Protein AF-A0A1V6DAG6-F1 (afdb_monomer_lite)

Structure (mmCIF, N/CA/C/O backbone):
data_AF-A0A1V6DAG6-F1
#
_entry.id   AF-A0A1V6DAG6-F1
#
loop_
_atom_site.group_PDB
_atom_site.id
_atom_site.type_symbol
_atom_site.label_atom_id
_atom_site.label_alt_id
_atom_site.label_comp_id
_atom_site.label_asym_id
_atom_site.label_entity_id
_atom_site.label_seq_id
_atom_site.pdbx_PDB_ins_code
_atom_site.Cartn_x
_atom_site.Cartn_y
_atom_site.Cartn_z
_atom_site.occupancy
_atom_site.B_iso_or_equiv
_atom_site.auth_seq_id
_atom_site.auth_comp_id
_atom_site.auth_asym_id
_atom_site.auth_atom_id
_atom_site.pdbx_PDB_model_num
ATOM 1 N N . MET A 1 1 ? 35.097 -12.705 -83.012 1.00 41.28 1 MET A N 1
ATOM 2 C CA . MET A 1 1 ? 34.288 -11.520 -82.651 1.00 41.28 1 MET A CA 1
ATOM 3 C C . MET A 1 1 ? 34.200 -11.484 -81.136 1.00 41.28 1 MET A C 1
ATOM 5 O O . MET A 1 1 ? 33.465 -12.274 -80.567 1.00 41.28 1 MET A O 1
ATOM 9 N N . ASN A 1 2 ? 35.031 -10.657 -80.498 1.00 47.50 2 ASN A N 1
ATOM 10 C CA . ASN A 1 2 ? 35.055 -10.498 -79.043 1.00 47.50 2 ASN A CA 1
ATOM 11 C C . ASN A 1 2 ? 34.083 -9.378 -78.669 1.00 47.50 2 ASN A C 1
ATOM 13 O O . ASN A 1 2 ? 34.344 -8.210 -78.948 1.00 47.50 2 ASN A O 1
ATOM 17 N N . SER A 1 3 ? 32.949 -9.743 -78.081 1.00 57.12 3 SER A N 1
ATOM 18 C CA . SER A 1 3 ? 32.002 -8.805 -77.486 1.00 57.12 3 SER A CA 1
ATOM 19 C C . SER A 1 3 ? 32.585 -8.276 -76.177 1.00 57.12 3 SER A C 1
ATOM 21 O O . SER A 1 3 ? 32.606 -8.977 -75.167 1.00 57.12 3 SER A O 1
ATOM 23 N N . HIS A 1 4 ? 33.086 -7.042 -76.213 1.00 52.41 4 HIS A N 1
ATOM 24 C CA . HIS A 1 4 ? 33.461 -6.292 -75.021 1.00 52.41 4 HIS A CA 1
ATOM 25 C C . HIS A 1 4 ? 32.201 -5.981 -74.204 1.00 52.41 4 HIS A C 1
ATOM 27 O O . HIS A 1 4 ? 31.384 -5.149 -74.594 1.00 52.41 4 HIS A O 1
ATOM 33 N N . GLU A 1 5 ? 32.045 -6.664 -73.075 1.00 57.97 5 GLU A N 1
ATOM 34 C CA . GLU A 1 5 ? 31.022 -6.361 -72.078 1.00 57.97 5 GLU A CA 1
ATOM 35 C C . GLU A 1 5 ? 31.423 -5.076 -71.324 1.00 57.97 5 GLU A C 1
ATOM 37 O O . GLU A 1 5 ? 32.533 -5.003 -70.784 1.00 57.97 5 GLU A O 1
ATOM 42 N N . PRO A 1 6 ? 30.578 -4.030 -71.295 1.00 57.69 6 PRO A N 1
ATOM 43 C CA . PRO A 1 6 ? 30.901 -2.795 -70.597 1.00 57.69 6 PRO A CA 1
ATOM 44 C C . PRO A 1 6 ? 30.841 -3.015 -69.081 1.00 57.69 6 PRO A C 1
ATOM 46 O O . PRO A 1 6 ? 29.775 -3.176 -68.487 1.00 57.69 6 PRO A O 1
ATOM 49 N N . THR A 1 7 ? 32.004 -2.981 -68.433 1.00 62.06 7 THR A N 1
ATOM 50 C CA . THR A 1 7 ? 32.127 -2.964 -66.972 1.00 62.06 7 THR A CA 1
ATOM 51 C C . THR A 1 7 ? 31.539 -1.664 -66.419 1.00 62.06 7 THR A C 1
ATOM 53 O O . THR A 1 7 ? 32.143 -0.596 -66.543 1.00 62.06 7 THR A O 1
ATOM 56 N N . ALA A 1 8 ? 30.351 -1.741 -65.815 1.00 56.34 8 ALA A N 1
ATOM 57 C CA . ALA A 1 8 ? 29.723 -0.604 -65.150 1.00 56.34 8 ALA A CA 1
ATOM 58 C C . ALA A 1 8 ? 30.610 -0.104 -63.988 1.00 56.34 8 ALA A C 1
ATOM 60 O O . ALA A 1 8 ? 31.125 -0.918 -63.214 1.00 56.34 8 ALA A O 1
ATOM 61 N N . PRO A 1 9 ? 30.798 1.220 -63.829 1.00 62.06 9 PRO A N 1
ATOM 62 C CA . PRO A 1 9 ? 31.635 1.760 -62.767 1.00 62.06 9 PRO A CA 1
ATOM 63 C C . PRO A 1 9 ? 31.065 1.374 -61.394 1.00 62.06 9 PRO A C 1
ATOM 65 O O . PRO A 1 9 ? 29.840 1.361 -61.233 1.00 62.06 9 PRO A O 1
ATOM 68 N N . PRO A 1 10 ? 31.916 1.089 -60.386 1.00 58.38 10 PRO A N 1
ATOM 69 C CA . PRO A 1 10 ? 31.471 0.717 -59.047 1.00 58.38 10 PRO A CA 1
ATOM 70 C C . PRO A 1 10 ? 30.542 1.804 -58.494 1.00 58.38 10 PRO A C 1
ATOM 72 O O . PRO A 1 10 ? 30.960 2.913 -58.149 1.00 58.38 10 PRO A O 1
ATOM 75 N N . GLY A 1 11 ? 29.248 1.476 -58.493 1.00 66.56 11 GLY A N 1
ATOM 76 C CA . GLY A 1 11 ? 28.159 2.411 -58.265 1.00 66.56 11 GLY A CA 1
ATOM 77 C C . GLY A 1 11 ? 28.223 3.031 -56.876 1.00 66.56 11 GLY A C 1
ATOM 78 O O . GLY A 1 11 ? 28.690 2.416 -55.918 1.00 66.56 11 GLY A O 1
ATOM 79 N N . ARG A 1 12 ? 27.708 4.257 -56.759 1.00 73.31 12 ARG A N 1
ATOM 80 C CA . ARG A 1 12 ? 27.615 5.066 -55.525 1.00 73.31 12 ARG A CA 1
ATOM 81 C C . ARG A 1 12 ? 27.164 4.276 -54.278 1.00 73.31 12 ARG A C 1
ATOM 83 O O . ARG A 1 12 ? 27.572 4.611 -53.170 1.00 73.31 12 ARG A O 1
ATOM 90 N N . LEU A 1 13 ? 26.410 3.192 -54.464 1.00 65.25 13 LEU A N 1
ATOM 91 C CA . LEU A 1 13 ? 25.996 2.239 -53.430 1.00 65.25 13 LEU A CA 1
ATOM 92 C C . LEU A 1 13 ? 27.165 1.561 -52.695 1.00 65.25 13 LEU A C 1
ATOM 94 O O . LEU A 1 13 ? 27.128 1.449 -51.474 1.00 65.25 13 LEU A O 1
ATOM 98 N N . ALA A 1 14 ? 28.236 1.173 -53.393 1.00 69.62 14 ALA A N 1
ATOM 99 C CA . ALA A 1 14 ? 29.398 0.545 -52.759 1.00 69.62 14 ALA A CA 1
ATOM 100 C C . ALA A 1 14 ? 30.152 1.525 -51.841 1.00 69.62 14 ALA A C 1
ATOM 102 O O . ALA A 1 14 ? 30.689 1.132 -50.805 1.00 69.62 14 ALA A O 1
ATOM 103 N N . LYS A 1 15 ? 30.164 2.817 -52.198 1.00 75.69 15 LYS A N 1
ATOM 104 C CA . LYS A 1 15 ? 30.755 3.880 -51.371 1.00 75.69 15 LYS A CA 1
ATOM 105 C C . LYS A 1 15 ? 29.910 4.148 -50.122 1.00 75.69 15 LYS A C 1
ATOM 107 O O . LYS A 1 15 ? 30.471 4.251 -49.035 1.00 75.69 15 LYS A O 1
ATOM 112 N N . LEU A 1 16 ? 28.583 4.176 -50.263 1.00 73.62 16 LEU A N 1
ATOM 113 C CA . LEU A 1 16 ? 27.644 4.302 -49.140 1.00 73.62 16 LEU A CA 1
ATOM 114 C C . LEU A 1 16 ? 27.748 3.127 -48.160 1.00 73.62 16 LEU A C 1
ATOM 116 O O . LEU A 1 16 ? 27.841 3.353 -46.958 1.00 73.62 16 LEU A O 1
ATOM 120 N N . ALA A 1 17 ? 27.822 1.890 -48.658 1.00 68.44 17 ALA A N 1
ATOM 121 C CA . ALA A 1 17 ? 27.963 0.707 -47.808 1.00 68.44 17 ALA A CA 1
ATOM 122 C C . ALA A 1 17 ? 29.267 0.730 -46.988 1.00 68.44 17 ALA A C 1
ATOM 124 O O . ALA A 1 17 ? 29.264 0.431 -45.795 1.00 68.44 17 ALA A O 1
ATOM 125 N N . ARG A 1 18 ? 30.384 1.151 -47.599 1.00 74.56 18 ARG A N 1
ATOM 126 C CA . ARG A 1 18 ? 31.664 1.315 -46.889 1.00 74.56 18 ARG A CA 1
ATOM 127 C C . ARG A 1 18 ? 31.607 2.415 -45.829 1.00 74.56 18 ARG A C 1
ATOM 129 O O . ARG A 1 18 ? 32.130 2.213 -44.738 1.00 74.56 18 ARG A O 1
ATOM 136 N N . ALA A 1 19 ? 30.960 3.541 -46.129 1.00 74.38 19 ALA A N 1
ATOM 137 C CA . ALA A 1 19 ? 30.788 4.630 -45.169 1.00 74.38 19 ALA A CA 1
ATOM 138 C C . ALA A 1 19 ? 29.948 4.195 -43.957 1.00 74.38 19 ALA A C 1
ATOM 140 O O . ALA A 1 19 ? 30.309 4.500 -42.823 1.00 74.38 19 ALA A O 1
ATOM 141 N N . LEU A 1 20 ? 28.881 3.422 -44.186 1.00 71.81 20 LEU A N 1
ATOM 142 C CA . LEU A 1 20 ? 28.037 2.896 -43.112 1.00 71.81 20 LEU A CA 1
ATOM 143 C C . LEU A 1 20 ? 28.794 1.901 -42.220 1.00 71.81 20 LEU A C 1
ATOM 145 O O . LEU A 1 20 ? 28.710 1.988 -40.998 1.00 71.81 20 LEU A O 1
ATOM 149 N N . ASN A 1 21 ? 29.582 1.002 -42.820 1.00 70.94 21 ASN A N 1
ATOM 150 C CA . ASN A 1 21 ? 30.414 0.058 -42.069 1.00 70.94 21 ASN A CA 1
ATOM 151 C C . ASN A 1 21 ? 31.457 0.775 -41.200 1.00 70.94 21 ASN A C 1
ATOM 153 O O . ASN A 1 21 ? 31.640 0.411 -40.042 1.00 70.94 21 ASN A O 1
ATOM 157 N N . LEU A 1 22 ? 32.106 1.820 -41.724 1.00 73.94 22 LEU A N 1
ATOM 158 C CA . LEU A 1 22 ? 33.056 2.629 -40.955 1.00 73.94 22 LEU A CA 1
ATOM 159 C C . LEU A 1 22 ? 32.379 3.362 -39.794 1.00 73.94 22 LEU A C 1
ATOM 161 O O . LEU A 1 22 ? 32.891 3.326 -38.680 1.00 73.94 22 LEU A O 1
ATOM 165 N N . ALA A 1 23 ? 31.211 3.967 -40.024 1.00 72.56 23 ALA A N 1
ATOM 166 C CA . ALA A 1 23 ? 30.447 4.619 -38.963 1.00 72.56 23 ALA A CA 1
ATOM 167 C C . ALA A 1 23 ? 30.054 3.627 -37.854 1.00 72.56 23 ALA A C 1
ATOM 169 O O . ALA A 1 23 ? 30.174 3.942 -36.671 1.00 72.56 23 ALA A O 1
ATOM 170 N N . CYS A 1 24 ? 29.661 2.405 -38.229 1.00 71.31 24 CYS A N 1
ATOM 171 C CA . CYS A 1 24 ? 29.324 1.348 -37.280 1.00 71.31 24 CYS A CA 1
ATOM 172 C C . CYS A 1 24 ? 30.544 0.909 -36.451 1.00 71.31 24 CYS A C 1
ATOM 174 O O . CYS A 1 24 ? 30.439 0.771 -35.235 1.00 71.31 24 CYS A O 1
ATOM 176 N N . LEU A 1 25 ? 31.714 0.741 -37.079 1.00 73.12 25 LEU A N 1
ATOM 177 C CA . LEU A 1 25 ? 32.955 0.377 -36.384 1.00 73.12 25 LEU A CA 1
ATOM 178 C C . LEU A 1 25 ? 33.433 1.472 -35.422 1.00 73.12 25 LEU A C 1
ATOM 180 O O . LEU A 1 25 ? 33.844 1.160 -34.307 1.00 73.12 25 LEU A O 1
ATOM 184 N N . VAL A 1 26 ? 33.341 2.745 -35.819 1.00 75.81 26 VAL A N 1
ATOM 185 C CA . VAL A 1 26 ? 33.675 3.886 -34.947 1.00 75.81 26 VAL A CA 1
ATOM 186 C C . VAL A 1 26 ? 32.754 3.919 -33.729 1.00 75.81 26 VAL A C 1
ATOM 188 O O . VAL A 1 26 ? 33.220 4.110 -32.608 1.00 75.81 26 VAL A O 1
ATOM 191 N N . TRP A 1 27 ? 31.459 3.672 -33.931 1.00 73.69 27 TRP A N 1
ATOM 192 C CA . TRP A 1 27 ? 30.483 3.636 -32.846 1.00 73.69 27 TRP A CA 1
ATOM 193 C C . TRP A 1 27 ? 30.741 2.478 -31.868 1.00 73.69 27 TRP A C 1
ATOM 195 O O . TRP A 1 27 ? 30.713 2.679 -30.655 1.00 73.69 27 TRP A O 1
ATOM 205 N N . VAL A 1 28 ? 31.084 1.286 -32.374 1.00 72.12 28 VAL A N 1
ATOM 206 C CA . VAL A 1 28 ? 31.491 0.134 -31.543 1.00 72.12 28 VAL A CA 1
ATOM 207 C C . VAL A 1 28 ? 32.797 0.413 -30.788 1.00 72.12 28 VAL A C 1
ATOM 209 O O . VAL A 1 28 ? 32.903 0.081 -29.610 1.00 72.12 28 VAL A O 1
ATOM 212 N N . GLY A 1 29 ? 33.782 1.059 -31.418 1.00 74.88 29 GLY A N 1
ATOM 213 C CA . GLY A 1 29 ? 35.034 1.448 -30.759 1.00 74.88 29 GLY A CA 1
ATOM 214 C C . GLY A 1 29 ? 34.815 2.445 -29.617 1.00 74.88 29 GLY A C 1
ATOM 215 O O . GLY A 1 29 ? 35.346 2.259 -28.524 1.00 74.88 29 GLY A O 1
ATOM 216 N N . LEU A 1 30 ? 33.964 3.453 -29.835 1.00 72.62 30 LEU A N 1
ATOM 217 C CA . LEU A 1 30 ? 33.569 4.412 -28.799 1.00 72.62 30 LEU A CA 1
ATOM 218 C C . LEU A 1 30 ? 32.859 3.714 -27.623 1.00 72.62 30 LEU A C 1
ATOM 220 O O . LEU A 1 30 ? 33.060 4.081 -26.469 1.00 72.62 30 LEU A O 1
ATOM 224 N N . TRP A 1 31 ? 32.074 2.669 -27.904 1.00 68.25 31 TRP A N 1
ATOM 225 C CA . TRP A 1 31 ? 31.411 1.853 -26.884 1.00 68.25 31 TRP A CA 1
ATOM 226 C C . TRP A 1 31 ? 32.393 1.038 -26.034 1.00 68.25 31 TRP A C 1
ATOM 228 O O . TRP A 1 31 ? 32.271 1.021 -24.810 1.00 68.25 31 TRP A O 1
ATOM 238 N N . LEU A 1 32 ? 33.397 0.408 -26.654 1.00 68.62 32 LEU A N 1
ATOM 239 C CA . LEU A 1 32 ? 34.433 -0.332 -25.923 1.00 68.62 32 LEU A CA 1
ATOM 240 C C . LEU A 1 32 ? 35.243 0.584 -24.993 1.00 68.62 32 LEU A C 1
ATOM 242 O O . LEU A 1 32 ? 35.584 0.173 -23.885 1.00 68.62 32 LEU A O 1
ATOM 246 N N . LEU A 1 33 ? 35.473 1.837 -25.400 1.00 71.81 33 LEU A N 1
ATOM 247 C CA . LEU A 1 33 ? 36.115 2.854 -24.560 1.00 71.81 33 LEU A CA 1
ATOM 248 C C . LEU A 1 33 ? 35.231 3.281 -23.375 1.00 71.81 33 LEU A C 1
ATOM 250 O O . LEU A 1 33 ? 35.715 3.428 -22.256 1.00 71.81 33 LEU A O 1
ATOM 254 N N . LEU A 1 34 ? 33.918 3.421 -23.581 1.00 65.06 34 LEU A N 1
ATOM 255 C CA . LEU A 1 34 ? 32.983 3.729 -22.491 1.00 65.06 34 LEU A CA 1
ATOM 256 C C . LEU A 1 34 ? 32.844 2.570 -21.490 1.00 65.06 34 LEU A C 1
ATOM 258 O O . LEU A 1 34 ? 32.643 2.805 -20.296 1.00 65.06 34 LEU A O 1
ATOM 262 N N . LEU A 1 35 ? 32.977 1.323 -21.955 1.00 62.44 35 LEU A N 1
ATOM 263 C CA . LEU A 1 35 ? 32.997 0.144 -21.090 1.00 62.44 35 LEU A CA 1
ATOM 264 C C . LEU A 1 35 ? 34.275 0.034 -20.254 1.00 62.44 35 LEU A C 1
ATOM 266 O O . LEU A 1 35 ? 34.193 -0.399 -19.102 1.00 62.44 35 LEU A O 1
ATOM 270 N N . SER A 1 36 ? 35.433 0.428 -20.798 1.00 69.69 36 SER A N 1
ATOM 271 C CA . SER A 1 36 ? 36.704 0.339 -20.068 1.00 69.69 36 SER A CA 1
ATOM 272 C C . SER A 1 36 ? 36.776 1.280 -18.864 1.00 69.69 36 SER A C 1
ATOM 274 O O . SER A 1 36 ? 37.446 0.959 -17.889 1.00 69.69 36 SER A O 1
ATOM 276 N N . ASP A 1 37 ? 36.034 2.389 -18.884 1.00 69.50 37 ASP A N 1
ATOM 277 C CA . ASP A 1 37 ? 36.097 3.433 -17.850 1.00 69.50 37 ASP A CA 1
ATOM 278 C C . ASP A 1 37 ? 35.265 3.142 -16.583 1.00 69.50 37 ASP A C 1
ATOM 280 O O . ASP A 1 37 ? 35.143 3.985 -15.695 1.00 69.50 37 ASP A O 1
ATOM 284 N N . GLY A 1 38 ? 34.627 1.969 -16.464 1.00 58.66 38 GLY A N 1
ATOM 285 C CA . GLY A 1 38 ? 33.888 1.589 -15.245 1.00 58.66 38 GLY A CA 1
ATOM 286 C C . GLY A 1 38 ? 32.602 2.396 -14.977 1.00 58.66 38 GLY A C 1
ATOM 287 O O . GLY A 1 38 ? 31.867 2.114 -14.026 1.00 58.66 38 GLY A O 1
ATOM 288 N N . SER A 1 39 ? 32.281 3.364 -15.841 1.00 62.03 39 SER A N 1
ATOM 289 C CA . SER A 1 39 ? 31.099 4.233 -15.762 1.00 62.03 39 SER A CA 1
ATOM 290 C C . SER A 1 39 ? 29.770 3.496 -16.004 1.00 62.03 39 SER A C 1
ATOM 292 O O . SER A 1 39 ? 28.697 4.029 -15.710 1.00 62.03 39 SER A O 1
ATOM 294 N N . TRP A 1 40 ? 29.824 2.231 -16.439 1.00 59.09 40 TRP A N 1
ATOM 295 C CA . TRP A 1 40 ? 28.671 1.353 -16.666 1.00 59.09 40 TRP A CA 1
ATOM 296 C C . TRP A 1 40 ? 27.799 1.132 -15.424 1.00 59.09 40 TRP A C 1
ATOM 298 O O . TRP A 1 40 ? 26.606 0.884 -15.565 1.00 59.09 40 TRP A O 1
ATOM 308 N N . ARG A 1 41 ? 28.342 1.304 -14.208 1.00 59.25 41 ARG A N 1
ATOM 309 C CA . ARG A 1 41 ? 27.546 1.273 -12.964 1.00 59.25 41 ARG A CA 1
ATOM 310 C C . ARG A 1 41 ? 26.549 2.433 -12.852 1.00 59.25 41 ARG A C 1
ATOM 312 O O . ARG A 1 41 ? 25.609 2.345 -12.070 1.00 59.25 41 ARG A O 1
ATOM 319 N N . ARG A 1 42 ? 26.763 3.522 -13.600 1.00 58.44 42 ARG A N 1
ATOM 320 C CA . ARG A 1 42 ? 25.890 4.710 -13.632 1.00 58.44 42 ARG A CA 1
ATOM 321 C C . ARG A 1 42 ? 25.029 4.784 -14.891 1.00 58.44 42 ARG A C 1
ATOM 323 O O . ARG A 1 42 ? 24.062 5.542 -14.914 1.00 58.44 42 ARG A O 1
ATOM 330 N N . ALA A 1 43 ? 25.362 4.021 -15.929 1.00 58.38 43 ALA A N 1
ATOM 331 C CA . ALA A 1 43 ? 24.531 3.932 -17.117 1.00 58.38 43 ALA A CA 1
ATOM 332 C C . ALA A 1 43 ? 23.240 3.186 -16.761 1.00 58.38 43 ALA A C 1
ATOM 334 O O . ALA A 1 43 ? 23.258 2.031 -16.339 1.00 58.38 43 ALA A O 1
ATOM 335 N N . SER A 1 44 ? 22.105 3.870 -16.898 1.00 63.94 44 SER A N 1
ATOM 336 C CA . SER A 1 44 ? 20.800 3.267 -16.646 1.00 63.94 44 SER A CA 1
ATOM 337 C C . SER A 1 44 ? 20.576 2.064 -17.570 1.00 63.94 44 SER A C 1
ATOM 339 O O . SER A 1 44 ? 21.048 2.046 -18.707 1.00 63.94 44 SER A O 1
ATOM 341 N N . VAL A 1 45 ? 19.803 1.076 -17.112 1.00 61.84 45 VAL A N 1
ATOM 342 C CA . VAL A 1 45 ? 19.353 -0.069 -17.933 1.00 61.84 45 VAL A CA 1
ATOM 343 C C . VAL A 1 45 ? 18.738 0.405 -19.263 1.00 61.84 45 VAL A C 1
ATOM 345 O O . VAL A 1 45 ? 18.916 -0.230 -20.297 1.00 61.84 45 VAL A O 1
ATOM 348 N N . LEU A 1 46 ? 18.109 1.584 -19.246 1.00 57.53 46 LEU A N 1
ATOM 349 C CA . LEU A 1 46 ? 17.602 2.338 -20.397 1.00 57.53 46 LEU A CA 1
ATOM 350 C C . LEU A 1 46 ? 18.665 2.610 -21.463 1.00 57.53 46 LEU A C 1
ATOM 352 O O . LEU A 1 46 ? 18.452 2.340 -22.643 1.00 57.53 46 LEU A O 1
ATOM 356 N N . THR A 1 47 ? 19.823 3.110 -21.040 1.00 67.50 47 THR A N 1
ATOM 357 C CA . THR A 1 47 ? 20.951 3.409 -21.920 1.00 67.50 47 THR A CA 1
ATOM 358 C C . THR A 1 47 ? 21.467 2.129 -22.575 1.00 67.50 47 THR A C 1
ATOM 360 O O . THR A 1 47 ? 21.649 2.095 -23.787 1.00 67.50 47 THR A O 1
ATOM 363 N N . PHE A 1 48 ? 21.623 1.048 -21.805 1.00 65.75 48 PHE A N 1
ATOM 364 C CA . PHE A 1 48 ? 22.053 -0.250 -22.336 1.00 65.75 48 PHE A CA 1
ATOM 365 C C . PHE A 1 48 ? 21.065 -0.832 -23.344 1.00 65.75 48 PHE A C 1
ATOM 367 O O . PHE A 1 48 ? 21.465 -1.300 -24.409 1.00 65.75 48 PHE A O 1
ATOM 374 N N . ALA A 1 49 ? 19.776 -0.775 -23.026 1.00 64.31 49 ALA A N 1
ATOM 375 C CA . ALA A 1 49 ? 18.734 -1.328 -23.867 1.00 64.31 49 ALA A CA 1
ATOM 376 C C . ALA A 1 49 ? 18.638 -0.569 -25.207 1.00 64.31 49 ALA A C 1
ATOM 378 O O . ALA A 1 49 ? 18.665 -1.188 -26.268 1.00 64.31 49 ALA A O 1
ATOM 379 N N . LEU A 1 50 ? 18.648 0.769 -25.190 1.00 67.44 50 LEU A N 1
ATOM 380 C CA . LEU A 1 50 ? 18.657 1.579 -26.416 1.00 67.44 50 LEU A CA 1
ATOM 381 C C . LEU A 1 50 ? 19.899 1.324 -27.282 1.00 67.44 50 LEU A C 1
ATOM 383 O O . LEU A 1 50 ? 19.798 1.269 -28.506 1.00 67.44 50 LEU A O 1
ATOM 387 N N . ILE A 1 51 ? 21.056 1.123 -26.650 1.00 66.69 51 ILE A N 1
ATOM 388 C CA . ILE A 1 51 ? 22.321 0.838 -27.334 1.00 66.69 51 ILE A CA 1
ATOM 389 C C . ILE A 1 51 ? 22.281 -0.537 -28.013 1.00 66.69 51 ILE A C 1
ATOM 391 O O . ILE A 1 51 ? 22.575 -0.629 -29.202 1.00 66.69 51 ILE A O 1
ATOM 395 N N . VAL A 1 52 ? 21.882 -1.597 -27.302 1.00 70.06 52 VAL A N 1
ATOM 396 C CA . VAL A 1 52 ? 21.820 -2.962 -27.860 1.00 70.06 52 VAL A CA 1
ATOM 397 C C . VAL A 1 52 ? 20.712 -3.091 -28.910 1.00 70.06 52 VAL A C 1
ATOM 399 O O . VAL A 1 52 ? 20.913 -3.698 -29.960 1.00 70.06 52 VAL A O 1
ATOM 402 N N . GLY A 1 53 ? 19.547 -2.482 -28.674 1.00 69.62 53 GLY A N 1
ATOM 403 C CA . GLY A 1 53 ? 18.469 -2.446 -29.663 1.00 69.62 53 GLY A CA 1
ATOM 404 C C . GLY A 1 53 ? 18.877 -1.694 -30.932 1.00 69.62 53 GLY A C 1
ATOM 405 O O . GLY A 1 53 ? 18.631 -2.170 -32.041 1.00 69.62 53 GLY A O 1
ATOM 406 N N . GLY A 1 54 ? 19.560 -0.555 -30.776 1.00 70.94 54 GLY A N 1
ATOM 407 C CA . GLY A 1 54 ? 20.070 0.246 -31.887 1.00 70.94 54 GLY A CA 1
ATOM 408 C C . GLY A 1 54 ? 21.104 -0.495 -32.737 1.00 70.94 54 GLY A C 1
ATOM 409 O O . GLY A 1 54 ? 21.017 -0.458 -33.966 1.00 70.94 54 GLY A O 1
ATOM 410 N N . THR A 1 55 ? 22.045 -1.218 -32.117 1.00 68.25 55 THR A N 1
ATOM 411 C CA . THR A 1 55 ? 23.067 -1.979 -32.858 1.00 68.25 55 THR A CA 1
ATOM 412 C C . THR A 1 55 ? 22.488 -3.158 -33.619 1.00 68.25 55 THR A C 1
ATOM 414 O O . THR A 1 55 ? 22.847 -3.360 -34.778 1.00 68.25 55 THR A O 1
ATOM 417 N N . LEU A 1 56 ? 21.569 -3.915 -33.015 1.00 68.69 56 LEU A N 1
ATOM 418 C CA . LEU A 1 56 ? 20.921 -5.045 -33.681 1.00 68.69 56 LEU A CA 1
ATOM 419 C C . LEU A 1 56 ? 20.063 -4.585 -34.866 1.00 68.69 56 LEU A C 1
ATOM 421 O O . LEU A 1 56 ? 20.114 -5.196 -35.935 1.00 68.69 56 LEU A O 1
ATOM 425 N N . ALA A 1 57 ? 19.337 -3.473 -34.715 1.00 67.88 57 ALA A N 1
ATOM 426 C CA . ALA A 1 57 ? 18.573 -2.876 -35.807 1.00 67.88 57 ALA A CA 1
ATOM 427 C C . ALA A 1 57 ? 19.489 -2.403 -36.950 1.00 67.88 57 ALA A C 1
ATOM 429 O O . ALA A 1 57 ? 19.238 -2.717 -38.116 1.00 67.88 57 ALA A O 1
ATOM 430 N N . ALA A 1 58 ? 20.586 -1.707 -36.628 1.00 67.94 58 ALA A N 1
ATOM 431 C CA . ALA A 1 58 ? 21.556 -1.250 -37.620 1.00 67.94 58 ALA A CA 1
ATOM 432 C C . ALA A 1 58 ? 22.224 -2.423 -38.359 1.00 67.94 58 ALA A C 1
ATOM 434 O O . ALA A 1 58 ? 22.323 -2.397 -39.587 1.00 67.94 58 ALA A O 1
ATOM 435 N N . ALA A 1 59 ? 22.614 -3.482 -37.643 1.00 69.44 59 ALA A N 1
ATOM 436 C CA . ALA A 1 59 ? 23.179 -4.691 -38.237 1.00 69.44 59 ALA A CA 1
ATOM 437 C C . ALA A 1 59 ? 22.183 -5.385 -39.180 1.00 69.44 59 ALA A C 1
ATOM 439 O O . ALA A 1 59 ? 22.557 -5.763 -40.291 1.00 69.44 59 ALA A O 1
ATOM 440 N N . GLY A 1 60 ? 20.906 -5.487 -38.791 1.00 66.00 60 GLY A N 1
ATOM 441 C CA . GLY A 1 60 ? 19.846 -6.029 -39.646 1.00 66.00 60 GLY A CA 1
ATOM 442 C C . GLY A 1 60 ? 19.671 -5.245 -40.951 1.00 66.00 60 GLY A C 1
ATOM 443 O O . GLY A 1 60 ? 19.558 -5.844 -42.023 1.00 66.00 60 GLY A O 1
ATOM 444 N N . ILE A 1 61 ? 19.726 -3.909 -40.887 1.00 67.88 61 ILE A N 1
ATOM 445 C CA . ILE A 1 61 ? 19.664 -3.036 -42.070 1.00 67.88 61 ILE A CA 1
ATOM 446 C C . ILE A 1 61 ? 20.894 -3.247 -42.963 1.00 67.88 61 ILE A C 1
ATOM 448 O O . ILE A 1 61 ? 20.751 -3.433 -44.171 1.00 67.88 61 ILE A O 1
ATOM 452 N N . VAL A 1 62 ? 22.101 -3.273 -42.388 1.00 67.19 62 VAL A N 1
ATOM 453 C CA . VAL A 1 62 ? 23.350 -3.459 -43.145 1.00 67.19 62 VAL A CA 1
ATOM 454 C C . VAL A 1 62 ? 23.391 -4.824 -43.833 1.00 67.19 62 VAL A C 1
ATOM 456 O O . VAL A 1 62 ? 23.704 -4.884 -45.021 1.00 67.19 62 VAL A O 1
ATOM 459 N N . LEU A 1 63 ? 23.026 -5.910 -43.143 1.00 68.25 63 LEU A N 1
ATOM 460 C CA . LEU A 1 63 ? 22.953 -7.243 -43.752 1.00 68.25 63 LEU A CA 1
ATOM 461 C C . LEU A 1 63 ? 21.921 -7.304 -44.886 1.00 68.25 63 LEU A C 1
ATOM 463 O O . LEU A 1 63 ? 22.199 -7.900 -45.927 1.00 68.25 63 LEU A O 1
ATOM 467 N N . SER A 1 64 ? 20.769 -6.647 -44.718 1.00 63.69 64 SER A N 1
ATOM 468 C CA . SER A 1 64 ? 19.725 -6.583 -45.751 1.00 63.69 64 SER A CA 1
ATOM 469 C C . SER A 1 64 ? 20.198 -5.838 -47.003 1.00 63.69 64 SER A C 1
ATOM 471 O O . SER A 1 64 ? 19.860 -6.223 -48.120 1.00 63.69 64 SER A O 1
ATOM 473 N N . LEU A 1 65 ? 21.014 -4.793 -46.833 1.00 66.25 65 LEU A N 1
ATOM 474 C CA . LEU A 1 65 ? 21.586 -4.021 -47.940 1.00 66.25 65 LEU A CA 1
ATOM 475 C C . LEU A 1 65 ? 22.807 -4.701 -48.584 1.00 66.25 65 LEU A C 1
ATOM 477 O O . LEU A 1 65 ? 23.069 -4.487 -49.767 1.00 66.25 65 LEU A O 1
ATOM 481 N N . ALA A 1 66 ? 23.557 -5.506 -47.827 1.00 61.47 66 ALA A N 1
ATOM 482 C CA . ALA A 1 66 ? 24.742 -6.224 -48.303 1.00 61.47 66 ALA A CA 1
ATOM 483 C C . ALA A 1 66 ? 24.413 -7.534 -49.044 1.00 61.47 66 ALA A C 1
ATOM 485 O O . ALA A 1 66 ? 25.270 -8.068 -49.753 1.00 61.47 66 ALA A O 1
ATOM 486 N N . ALA A 1 67 ? 23.187 -8.053 -48.913 1.00 64.06 67 ALA A N 1
ATOM 487 C CA . ALA A 1 67 ? 22.719 -9.192 -49.693 1.00 64.06 67 ALA A CA 1
ATOM 488 C C . ALA A 1 67 ? 22.711 -8.830 -51.191 1.00 64.06 67 ALA A C 1
ATOM 490 O O . ALA A 1 67 ? 21.920 -8.013 -51.663 1.00 64.06 67 ALA A O 1
ATOM 491 N N . SER A 1 68 ? 23.640 -9.414 -51.951 1.00 54.84 68 SER A N 1
ATOM 492 C CA . SER A 1 68 ? 23.835 -9.094 -53.364 1.00 54.84 68 SER A CA 1
ATOM 493 C C . SER A 1 68 ? 22.578 -9.388 -54.206 1.00 54.84 68 SER A C 1
ATOM 495 O O . SER A 1 68 ? 21.842 -10.343 -53.932 1.00 54.84 68 SER A O 1
ATOM 497 N N . PRO A 1 69 ? 22.330 -8.620 -55.287 1.00 55.88 69 PRO A N 1
ATOM 498 C CA . PRO A 1 69 ? 21.135 -8.769 -56.126 1.00 55.88 69 PRO A CA 1
ATOM 499 C C . PRO A 1 69 ? 20.992 -10.149 -56.798 1.00 55.88 69 PRO A C 1
ATOM 501 O O . PRO A 1 69 ? 19.901 -10.481 -57.253 1.00 55.88 69 PRO A O 1
ATOM 504 N N . ALA A 1 70 ? 22.041 -10.981 -56.805 1.00 54.53 70 ALA A N 1
ATOM 505 C CA . ALA A 1 70 ? 22.016 -12.348 -57.329 1.00 54.53 70 ALA A CA 1
ATOM 506 C C . ALA A 1 70 ? 21.259 -13.359 -56.436 1.00 54.53 70 ALA A C 1
ATOM 508 O O . ALA A 1 70 ? 20.979 -14.468 -56.879 1.00 54.53 70 ALA A O 1
ATOM 509 N N . ARG A 1 71 ? 20.886 -13.003 -55.194 1.00 52.38 71 ARG A N 1
ATOM 510 C CA . ARG A 1 71 ? 20.116 -13.875 -54.276 1.00 52.38 71 ARG A CA 1
ATOM 511 C C . ARG A 1 71 ? 18.636 -13.487 -54.134 1.00 52.38 71 ARG A C 1
ATOM 513 O O . ARG A 1 71 ? 17.989 -13.866 -53.163 1.00 52.38 71 ARG A O 1
ATOM 520 N N . ARG A 1 72 ? 18.068 -12.770 -55.112 1.00 51.28 72 ARG A N 1
ATOM 521 C CA . ARG A 1 72 ? 16.651 -12.335 -55.113 1.00 51.28 72 ARG A CA 1
ATOM 522 C C . ARG A 1 72 ? 15.614 -13.469 -55.217 1.00 51.28 72 ARG A C 1
ATOM 524 O O . ARG A 1 72 ? 14.433 -13.201 -55.041 1.00 51.28 72 ARG A O 1
ATOM 531 N N . HIS A 1 73 ? 16.023 -14.724 -55.419 1.00 48.22 73 HIS A N 1
ATOM 532 C CA . HIS A 1 73 ? 15.111 -15.880 -55.423 1.00 48.22 73 HIS A CA 1
ATOM 533 C C . HIS A 1 73 ? 14.761 -16.439 -54.030 1.00 48.22 73 HIS A C 1
ATOM 535 O O . HIS A 1 73 ? 13.963 -17.364 -53.936 1.00 48.22 73 HIS A O 1
ATOM 541 N N . TYR A 1 74 ? 15.261 -15.842 -52.943 1.00 48.31 74 TYR A N 1
ATOM 542 C CA . TYR A 1 74 ? 14.832 -16.157 -51.574 1.00 48.31 74 TYR A CA 1
ATOM 543 C C . TYR A 1 74 ? 13.985 -15.017 -50.989 1.00 48.31 74 TYR A C 1
ATOM 545 O O . TYR A 1 74 ? 14.349 -14.393 -49.997 1.00 48.31 74 TYR A O 1
ATOM 553 N N . ALA A 1 75 ? 12.826 -14.742 -51.595 1.00 48.25 75 ALA A N 1
ATOM 554 C CA . ALA A 1 75 ? 11.852 -13.762 -51.095 1.00 48.25 75 ALA A CA 1
ATOM 555 C C . ALA A 1 75 ? 11.308 -14.087 -49.680 1.00 48.25 75 ALA A C 1
ATOM 557 O O . ALA A 1 75 ? 10.702 -13.233 -49.040 1.00 48.25 75 ALA A O 1
ATOM 558 N N . ALA A 1 76 ? 11.577 -15.288 -49.154 1.00 50.59 76 ALA A N 1
ATOM 559 C CA . ALA A 1 76 ? 11.268 -15.683 -47.780 1.00 50.59 76 ALA A CA 1
ATOM 560 C C . ALA A 1 76 ? 12.296 -15.199 -46.729 1.00 50.59 76 ALA A C 1
ATOM 562 O O . ALA A 1 76 ? 12.024 -15.291 -45.536 1.00 50.59 76 ALA A O 1
ATOM 563 N N . ALA A 1 77 ? 13.461 -14.669 -47.132 1.00 52.69 77 ALA A N 1
ATOM 564 C CA . ALA A 1 77 ? 14.547 -14.296 -46.213 1.00 52.69 77 ALA A CA 1
ATOM 565 C C . ALA A 1 77 ? 14.512 -12.831 -45.719 1.00 52.69 77 ALA A C 1
ATOM 567 O O . ALA A 1 77 ? 15.353 -12.444 -44.913 1.00 52.69 77 ALA A O 1
ATOM 568 N N . ASN A 1 78 ? 13.548 -12.014 -46.168 1.00 55.44 78 ASN A N 1
ATOM 569 C CA . ASN A 1 78 ? 13.469 -10.586 -45.814 1.00 55.44 78 ASN A CA 1
ATOM 570 C C . ASN A 1 78 ? 12.542 -10.286 -44.622 1.00 55.44 78 ASN A C 1
ATOM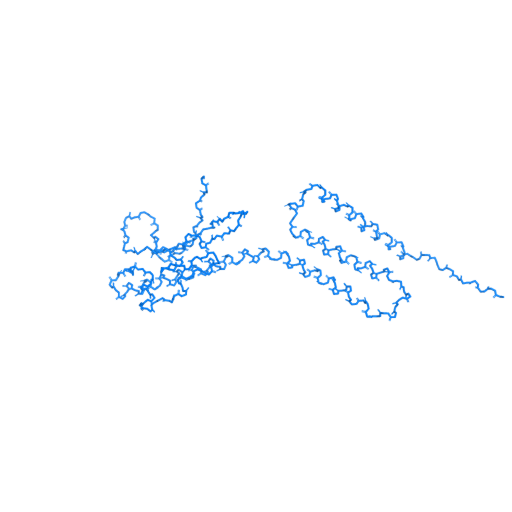 572 O O . ASN A 1 78 ? 12.596 -9.192 -44.063 1.00 55.44 78 ASN A O 1
ATOM 576 N N . SER A 1 79 ? 11.695 -11.232 -44.207 1.00 63.06 79 SER A N 1
ATOM 577 C CA . SER A 1 79 ? 10.798 -11.048 -43.056 1.00 63.06 79 SER A CA 1
ATOM 578 C C . SER A 1 79 ? 11.518 -11.247 -41.719 1.00 63.06 79 SER A C 1
ATOM 580 O O . SER A 1 79 ? 11.182 -10.591 -40.736 1.00 63.06 79 SER A O 1
ATOM 582 N N . THR A 1 80 ? 12.549 -12.093 -41.675 1.00 63.22 80 THR A N 1
ATOM 583 C CA . THR A 1 80 ? 13.304 -12.413 -40.453 1.00 63.22 80 THR A CA 1
ATOM 584 C C . THR A 1 80 ? 14.023 -11.200 -39.861 1.00 63.22 80 THR A C 1
ATOM 586 O O . THR A 1 80 ? 14.022 -11.039 -38.644 1.00 63.22 80 THR A O 1
ATOM 589 N N . GLY A 1 81 ? 14.570 -10.305 -40.692 1.00 68.00 81 GLY A N 1
ATOM 590 C CA . GLY A 1 81 ? 15.228 -9.077 -40.224 1.00 68.00 81 GLY A CA 1
ATOM 591 C C . GLY A 1 81 ? 14.269 -8.080 -39.560 1.00 68.00 81 GLY A C 1
ATOM 592 O O . GLY A 1 81 ? 14.596 -7.507 -38.521 1.00 68.00 81 GLY A O 1
ATOM 593 N N . LEU A 1 82 ? 13.061 -7.916 -40.110 1.00 72.81 82 LEU A N 1
ATOM 594 C CA . LEU A 1 82 ? 12.035 -7.038 -39.536 1.00 72.81 82 LEU A CA 1
ATOM 595 C C . LEU A 1 82 ? 11.531 -7.577 -38.191 1.00 72.81 82 LEU A C 1
ATOM 597 O O . LEU A 1 82 ? 11.458 -6.829 -37.217 1.00 72.81 82 LEU A O 1
ATOM 601 N N . TRP A 1 83 ? 11.238 -8.879 -38.120 1.00 70.69 83 TRP A N 1
ATOM 602 C CA . TRP A 1 83 ? 10.801 -9.520 -36.877 1.00 70.69 83 TRP A CA 1
ATOM 603 C C . TRP A 1 83 ? 11.882 -9.484 -35.795 1.00 70.69 83 TRP A C 1
ATOM 605 O O . TRP A 1 83 ? 11.563 -9.223 -34.637 1.00 70.69 83 TRP A O 1
ATOM 615 N N . ALA A 1 84 ? 13.156 -9.655 -36.163 1.00 74.50 84 ALA A N 1
ATOM 616 C CA . ALA A 1 84 ? 14.272 -9.499 -35.233 1.00 74.50 84 ALA A CA 1
ATOM 617 C C . ALA A 1 84 ? 14.380 -8.061 -34.691 1.00 74.50 84 ALA A C 1
ATOM 619 O O . ALA A 1 84 ? 14.578 -7.872 -33.492 1.00 74.50 84 ALA A O 1
ATOM 620 N N . GLY A 1 85 ? 14.186 -7.047 -35.544 1.00 73.69 85 GLY A N 1
ATOM 621 C CA . GLY A 1 85 ? 14.170 -5.641 -35.129 1.00 73.69 85 GLY A CA 1
ATOM 622 C C . GLY A 1 85 ? 13.022 -5.307 -34.169 1.00 73.69 85 GLY A C 1
ATOM 623 O O . GLY A 1 85 ? 13.248 -4.686 -33.130 1.00 73.69 85 GLY A O 1
ATOM 624 N N . ILE A 1 86 ? 11.801 -5.767 -34.470 1.00 75.31 86 ILE A N 1
ATOM 625 C CA . ILE A 1 86 ? 10.627 -5.575 -33.599 1.00 75.31 86 ILE A CA 1
ATOM 626 C C . ILE A 1 86 ? 10.826 -6.295 -32.260 1.00 75.31 86 ILE A C 1
ATOM 628 O O . ILE A 1 86 ? 10.599 -5.697 -31.209 1.00 75.31 86 ILE A O 1
ATOM 632 N N . ALA A 1 87 ? 11.293 -7.548 -32.278 1.00 73.06 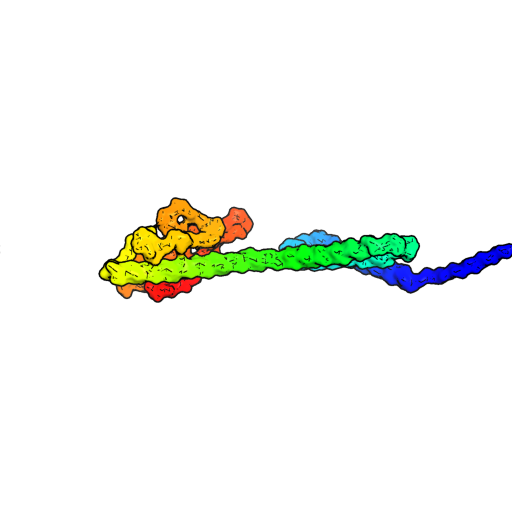87 ALA A N 1
ATOM 633 C CA . ALA A 1 87 ? 11.572 -8.305 -31.059 1.00 73.06 87 ALA A CA 1
ATOM 634 C C . ALA A 1 87 ? 12.625 -7.603 -30.185 1.00 73.06 87 ALA A C 1
ATOM 636 O O . ALA A 1 87 ? 12.435 -7.479 -28.975 1.00 73.06 87 ALA A O 1
ATOM 637 N N . GLY A 1 88 ? 13.688 -7.070 -30.798 1.00 77.50 88 GLY A N 1
ATOM 638 C CA . GLY A 1 88 ? 14.692 -6.261 -30.109 1.00 77.50 88 GLY A CA 1
ATOM 639 C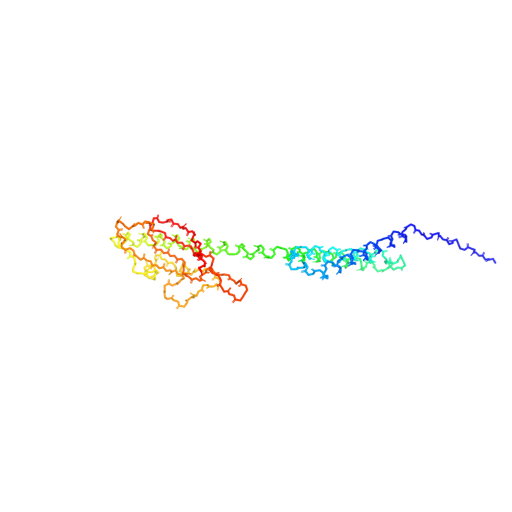 C . GLY A 1 88 ? 14.089 -5.025 -29.437 1.00 77.50 88 GLY A C 1
ATOM 640 O O . GLY A 1 88 ? 14.325 -4.796 -28.253 1.00 77.50 88 GLY A O 1
ATOM 641 N N . LEU A 1 89 ? 13.249 -4.265 -30.148 1.00 76.25 89 LEU A N 1
ATOM 642 C CA . LEU A 1 89 ? 12.593 -3.075 -29.597 1.00 76.25 89 LEU A CA 1
ATOM 643 C C . LEU A 1 89 ? 11.655 -3.410 -28.425 1.00 76.25 89 LEU A C 1
ATOM 645 O O . LEU A 1 89 ? 11.652 -2.697 -27.421 1.00 76.25 89 LEU A O 1
ATOM 649 N N . VAL A 1 90 ? 10.887 -4.501 -28.522 1.00 77.62 90 VAL A N 1
ATOM 650 C CA . VAL A 1 90 ? 9.986 -4.953 -27.448 1.00 77.62 90 VAL A CA 1
ATOM 651 C C . VAL A 1 90 ? 10.772 -5.357 -26.202 1.00 77.62 90 VAL A C 1
ATOM 653 O O . VAL A 1 90 ? 10.400 -4.956 -25.101 1.00 77.62 90 VAL A O 1
ATOM 656 N N . LEU A 1 91 ? 11.878 -6.094 -26.352 1.00 75.81 91 LEU A N 1
ATOM 657 C CA . LEU A 1 91 ? 12.733 -6.479 -25.223 1.00 75.81 91 LEU A CA 1
ATOM 658 C C . LEU A 1 91 ? 13.352 -5.258 -24.534 1.00 75.81 91 LEU A C 1
ATOM 660 O O . LEU A 1 91 ? 13.405 -5.200 -23.305 1.00 75.81 91 LEU A O 1
ATOM 664 N N . VAL A 1 92 ? 13.758 -4.257 -25.317 1.00 78.38 92 VAL A N 1
ATOM 665 C CA . VAL A 1 92 ? 14.264 -2.980 -24.804 1.00 78.38 92 VAL A CA 1
ATOM 666 C C . VAL A 1 92 ? 13.181 -2.245 -24.022 1.00 78.38 92 VAL A C 1
ATOM 668 O O . VAL A 1 92 ? 13.391 -1.916 -22.858 1.00 78.38 92 VAL A O 1
ATOM 671 N N . ALA A 1 93 ? 12.003 -2.050 -24.615 1.00 73.12 93 ALA A N 1
ATOM 672 C CA . ALA A 1 93 ? 10.886 -1.382 -23.952 1.00 73.12 93 ALA A CA 1
ATOM 673 C C . ALA A 1 93 ? 10.463 -2.107 -22.661 1.00 73.12 93 ALA A C 1
ATOM 675 O O . ALA A 1 93 ? 10.242 -1.462 -21.634 1.00 73.12 93 ALA A O 1
ATOM 676 N N . ALA A 1 94 ? 10.422 -3.443 -22.679 1.00 73.25 94 ALA A N 1
ATOM 677 C CA . ALA A 1 94 ? 10.115 -4.257 -21.508 1.00 73.25 94 ALA A CA 1
ATOM 678 C C . ALA A 1 94 ? 11.161 -4.084 -20.394 1.00 73.25 94 ALA A C 1
ATOM 680 O O . ALA A 1 94 ? 10.785 -3.867 -19.242 1.00 73.25 94 ALA A O 1
ATOM 681 N N . GLY A 1 95 ? 12.458 -4.105 -20.724 1.00 73.94 95 GLY A N 1
ATOM 682 C CA . GLY A 1 95 ? 13.542 -3.914 -19.753 1.00 73.94 95 GLY A CA 1
ATOM 683 C C . GLY A 1 95 ? 13.516 -2.541 -19.073 1.00 73.94 95 GLY A C 1
ATOM 684 O O . G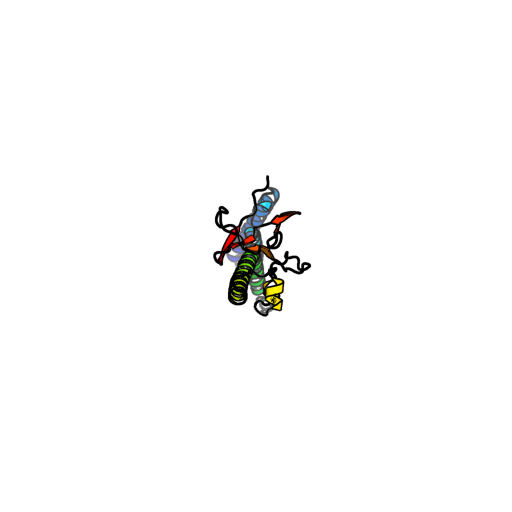LY A 1 95 ? 13.819 -2.427 -17.886 1.00 73.94 95 GLY A O 1
ATOM 685 N N . VAL A 1 96 ? 13.090 -1.506 -19.801 1.00 75.88 96 VAL A N 1
ATOM 686 C CA . VAL A 1 96 ? 12.926 -0.144 -19.274 1.00 75.88 96 VAL A CA 1
ATOM 687 C C . VAL A 1 96 ? 11.690 -0.005 -18.394 1.00 75.88 96 VAL A C 1
ATOM 689 O O . VAL A 1 96 ? 11.745 0.633 -17.343 1.00 75.88 96 VAL A O 1
ATOM 692 N N . ALA A 1 97 ? 10.570 -0.594 -18.806 1.00 71.50 97 ALA A N 1
ATOM 693 C CA . ALA A 1 97 ? 9.311 -0.458 -18.086 1.00 71.50 97 ALA A CA 1
ATOM 694 C C . ALA A 1 97 ? 9.275 -1.303 -16.798 1.00 71.50 97 ALA A C 1
ATOM 696 O O . ALA A 1 97 ? 8.649 -0.908 -15.813 1.00 71.50 97 ALA A O 1
ATOM 697 N N . PHE A 1 98 ? 9.980 -2.440 -16.764 1.00 75.06 98 PHE A N 1
ATOM 698 C CA . PHE A 1 98 ? 9.977 -3.377 -15.635 1.00 75.06 98 PHE A CA 1
ATOM 699 C C . PHE A 1 98 ? 10.268 -2.756 -14.250 1.00 75.06 98 PHE A C 1
ATOM 701 O O . PHE A 1 98 ? 9.477 -2.988 -13.330 1.00 75.06 98 PHE A O 1
ATOM 708 N N . PRO A 1 99 ? 11.316 -1.929 -14.043 1.00 72.56 99 PRO A N 1
ATOM 709 C CA . PRO A 1 99 ? 11.570 -1.317 -12.735 1.00 72.56 99 PRO A CA 1
ATOM 710 C C . PRO A 1 99 ? 10.443 -0.382 -12.264 1.00 72.56 99 PRO A C 1
ATOM 712 O O . PRO A 1 99 ? 10.194 -0.282 -11.059 1.00 72.56 99 PRO A O 1
ATOM 715 N N . HIS A 1 100 ? 9.724 0.270 -13.184 1.00 73.00 100 HIS A N 1
ATOM 716 C CA . HIS A 1 100 ? 8.574 1.107 -12.833 1.00 73.00 100 HIS A CA 1
ATOM 717 C C . HIS A 1 100 ? 7.400 0.268 -12.311 1.00 73.00 100 HIS A C 1
ATOM 719 O O . HIS A 1 100 ? 6.766 0.659 -11.329 1.00 73.00 100 HIS A O 1
ATOM 725 N N . PHE A 1 101 ? 7.175 -0.919 -12.884 1.00 74.25 101 PHE A N 1
ATOM 726 C CA . PHE A 1 101 ? 6.139 -1.845 -12.416 1.00 74.25 101 PHE A CA 1
ATOM 727 C C . PHE A 1 101 ? 6.406 -2.391 -11.007 1.00 74.25 101 PHE A C 1
ATOM 729 O O . PHE A 1 101 ? 5.470 -2.642 -10.249 1.00 74.25 101 PHE A O 1
ATOM 736 N N . ILE A 1 102 ? 7.673 -2.556 -10.611 1.00 75.81 102 ILE A N 1
ATOM 737 C CA . ILE A 1 102 ? 8.002 -2.991 -9.243 1.00 75.81 102 ILE A CA 1
ATOM 738 C C . ILE A 1 102 ? 7.622 -1.903 -8.232 1.00 75.81 102 ILE A C 1
ATOM 740 O O . ILE A 1 102 ? 7.019 -2.199 -7.201 1.00 75.81 102 ILE A O 1
ATOM 744 N N . ARG A 1 103 ? 7.928 -0.631 -8.528 1.00 78.50 103 ARG A N 1
ATOM 745 C CA . ARG A 1 103 ? 7.567 0.487 -7.641 1.00 78.50 103 ARG A CA 1
ATOM 746 C C . ARG A 1 103 ? 6.057 0.699 -7.564 1.00 78.50 103 ARG A C 1
ATOM 748 O O . ARG A 1 103 ? 5.554 0.989 -6.483 1.00 78.50 103 ARG A O 1
ATOM 755 N N . SER A 1 104 ? 5.333 0.518 -8.670 1.00 84.06 104 SER A N 1
ATOM 756 C CA . SER A 1 104 ? 3.875 0.673 -8.674 1.00 84.06 104 SER A CA 1
ATOM 757 C C . SER A 1 104 ? 3.172 -0.390 -7.829 1.00 84.06 104 SER A C 1
ATOM 759 O O . SER A 1 104 ? 2.176 -0.079 -7.184 1.00 84.06 104 SER A O 1
ATOM 761 N N . ARG A 1 105 ? 3.697 -1.623 -7.775 1.00 87.81 105 ARG A N 1
ATOM 762 C CA . ARG A 1 105 ? 3.130 -2.694 -6.935 1.00 87.81 105 ARG A CA 1
ATOM 763 C C . ARG A 1 105 ? 3.117 -2.337 -5.455 1.00 87.81 105 ARG A C 1
ATOM 765 O O . ARG A 1 105 ? 2.111 -2.567 -4.798 1.00 87.81 105 ARG A O 1
ATOM 772 N N . GLU A 1 106 ? 4.186 -1.720 -4.958 1.00 88.38 106 GLU A N 1
ATOM 773 C CA . GLU A 1 106 ? 4.244 -1.286 -3.560 1.00 88.38 106 GLU A CA 1
ATOM 774 C C . GLU A 1 106 ? 3.148 -0.264 -3.240 1.00 88.38 106 GLU A C 1
ATOM 776 O O . GLU A 1 106 ? 2.455 -0.403 -2.239 1.00 88.38 106 GLU A O 1
ATOM 781 N N . ILE A 1 107 ? 2.947 0.727 -4.113 1.00 90.75 107 ILE A N 1
ATOM 782 C CA . ILE A 1 107 ? 1.898 1.743 -3.938 1.00 90.75 107 ILE A CA 1
ATOM 783 C C . ILE A 1 107 ? 0.513 1.082 -3.917 1.00 90.75 107 ILE A C 1
ATOM 785 O O . ILE A 1 107 ? -0.332 1.442 -3.100 1.00 90.75 107 ILE A O 1
ATOM 789 N N . VAL A 1 108 ? 0.288 0.084 -4.777 1.00 93.69 108 VAL A N 1
ATOM 790 C CA . VAL A 1 108 ? -0.964 -0.685 -4.801 1.00 93.69 108 VAL A CA 1
ATOM 791 C C . VAL A 1 108 ? -1.162 -1.458 -3.497 1.00 93.69 108 VAL A C 1
ATOM 793 O O . VAL A 1 108 ? -2.247 -1.399 -2.924 1.00 93.69 108 VAL A O 1
ATOM 796 N N . TRP A 1 109 ? -0.132 -2.135 -2.986 1.00 94.00 109 TRP A N 1
ATOM 797 C CA . TRP A 1 109 ? -0.230 -2.853 -1.712 1.00 94.00 109 TRP A CA 1
ATOM 798 C C . TRP A 1 109 ? -0.480 -1.911 -0.535 1.00 94.00 109 TRP A C 1
ATOM 800 O O . TRP A 1 109 ? -1.307 -2.219 0.317 1.00 94.00 109 TRP A O 1
ATOM 810 N N . GLN A 1 110 ? 0.170 -0.745 -0.504 1.00 94.62 110 GLN A N 1
ATOM 811 C CA . GLN A 1 110 ? -0.085 0.283 0.510 1.00 94.62 110 GLN A CA 1
ATOM 812 C C . GLN A 1 110 ? -1.531 0.782 0.452 1.00 94.62 110 GLN A C 1
ATOM 814 O O . GLN A 1 110 ? -2.188 0.873 1.488 1.00 94.62 110 GLN A O 1
ATOM 819 N N . ALA A 1 111 ? -2.051 1.047 -0.751 1.00 96.19 111 ALA A N 1
ATOM 820 C CA . ALA A 1 111 ? -3.440 1.451 -0.944 1.00 96.19 111 ALA A CA 1
ATOM 821 C C . ALA A 1 111 ? -4.429 0.366 -0.481 1.00 96.19 111 ALA A C 1
ATOM 823 O O . ALA A 1 111 ? -5.432 0.684 0.154 1.00 96.19 111 ALA A O 1
ATOM 824 N N . GLN A 1 112 ? -4.123 -0.910 -0.724 1.00 97.00 112 GLN A N 1
ATOM 825 C CA . GLN A 1 112 ? -4.939 -2.029 -0.247 1.00 97.00 112 GLN A CA 1
ATOM 826 C C . GLN A 1 112 ? -4.885 -2.185 1.280 1.00 97.00 112 GLN A C 1
ATOM 828 O O . GLN A 1 112 ? -5.933 -2.360 1.899 1.00 97.00 112 GLN A O 1
ATOM 833 N N . CYS A 1 113 ? -3.712 -2.067 1.923 1.00 96.62 113 CYS A N 1
ATOM 834 C CA . CYS A 1 113 ? -3.639 -2.117 3.393 1.00 96.62 113 CYS A CA 1
ATOM 835 C C . CYS A 1 113 ? -4.374 -0.919 4.021 1.00 96.62 113 CYS A C 1
ATOM 837 O O . CYS A 1 113 ? -5.059 -1.093 5.028 1.00 96.62 113 CYS A O 1
ATOM 839 N N . ARG A 1 114 ? -4.362 0.254 3.369 1.00 97.69 114 ARG A N 1
ATOM 840 C CA . ARG A 1 114 ? -5.206 1.400 3.739 1.00 97.69 114 ARG A CA 1
ATOM 841 C C . ARG A 1 114 ? -6.705 1.095 3.622 1.00 97.69 114 ARG A C 1
ATOM 843 O O . ARG A 1 114 ? -7.454 1.397 4.545 1.00 97.69 114 ARG A O 1
ATOM 850 N N . GLU A 1 115 ? -7.164 0.487 2.531 1.00 98.12 115 GLU A N 1
ATOM 851 C CA . GLU A 1 115 ? -8.577 0.100 2.372 1.00 98.12 115 GLU A CA 1
ATOM 852 C C . GLU A 1 115 ? -9.021 -0.925 3.433 1.00 98.12 115 GLU A C 1
ATOM 854 O O . GLU A 1 115 ? -10.106 -0.814 4.015 1.00 98.12 115 GLU A O 1
ATOM 859 N N . ASN A 1 116 ? -8.159 -1.896 3.736 1.00 97.38 116 ASN A N 1
ATOM 860 C CA . ASN A 1 116 ? -8.395 -2.873 4.795 1.00 97.38 116 ASN A CA 1
ATOM 861 C C . ASN A 1 116 ? -8.534 -2.195 6.163 1.00 97.38 116 ASN A C 1
ATOM 863 O O . ASN A 1 116 ? -9.501 -2.464 6.874 1.00 97.38 116 ASN A O 1
ATOM 867 N N . LEU A 1 117 ? -7.643 -1.258 6.503 1.00 97.44 117 LEU A N 1
ATOM 868 C CA . LEU A 1 117 ? -7.745 -0.465 7.732 1.00 97.44 117 LEU A CA 1
ATOM 869 C C . LEU A 1 117 ? -9.030 0.375 7.781 1.00 97.44 117 LEU A C 1
ATOM 871 O O . LEU A 1 117 ? -9.672 0.443 8.826 1.00 97.44 117 LEU A O 1
ATOM 875 N N . GLN A 1 118 ? -9.470 0.949 6.659 1.00 98.25 118 GLN A N 1
ATOM 876 C CA . GLN A 1 118 ? -10.748 1.668 6.605 1.00 98.25 118 GLN A CA 1
ATOM 877 C C . GLN A 1 118 ? -11.932 0.735 6.903 1.00 98.25 118 GLN A C 1
ATOM 879 O O . GLN A 1 118 ? -12.894 1.123 7.565 1.00 98.25 118 GLN A O 1
ATOM 884 N N . THR A 1 119 ? -11.862 -0.505 6.419 1.00 98.12 119 THR A N 1
ATOM 885 C CA . THR A 1 119 ? -12.876 -1.533 6.682 1.00 98.12 119 THR A CA 1
ATOM 886 C C . THR A 1 119 ? -12.855 -1.964 8.150 1.00 98.12 119 THR A C 1
ATOM 888 O O . THR A 1 119 ? -13.914 -2.084 8.763 1.00 98.12 119 THR A O 1
ATOM 891 N N . VAL A 1 120 ? -11.664 -2.108 8.743 1.00 96.94 120 VAL A N 1
ATOM 892 C CA . VAL A 1 120 ? -11.492 -2.347 10.184 1.00 96.94 120 VAL A CA 1
ATOM 893 C C . VAL A 1 120 ? -12.111 -1.214 11.005 1.00 96.94 120 VAL A C 1
ATOM 895 O O . VAL A 1 120 ? -12.841 -1.503 11.947 1.00 96.94 120 VAL A O 1
ATOM 898 N N . CYS A 1 121 ? -11.895 0.052 10.633 1.00 97.69 121 CYS A N 1
ATOM 899 C CA . CYS A 1 121 ? -12.492 1.208 11.315 1.00 97.69 121 CYS A CA 1
ATOM 900 C C . CYS A 1 121 ? -14.020 1.094 11.388 1.00 97.69 121 CYS A C 1
ATOM 902 O O . CYS A 1 121 ? -14.599 1.120 12.471 1.00 97.69 121 CYS A O 1
ATOM 904 N N . LYS A 1 122 ? -14.664 0.858 10.238 1.00 98.31 122 LYS A N 1
ATOM 905 C CA . LYS A 1 122 ? -16.123 0.693 10.151 1.00 98.31 122 LYS A CA 1
ATOM 906 C C . LYS A 1 122 ? -16.624 -0.500 10.968 1.00 98.31 122 LYS A C 1
ATOM 908 O O . LYS A 1 122 ? -17.665 -0.412 11.612 1.00 98.31 122 LYS A O 1
ATOM 913 N N . ALA A 1 123 ? -15.889 -1.613 10.962 1.00 98.12 123 ALA A N 1
ATOM 914 C CA . ALA A 1 123 ? -16.237 -2.788 11.756 1.00 98.12 123 ALA A CA 1
ATOM 915 C C . ALA A 1 123 ? -16.129 -2.512 13.267 1.00 98.12 123 ALA A C 1
ATOM 917 O O . ALA A 1 123 ? -17.006 -2.922 14.022 1.00 98.12 123 ALA A O 1
ATOM 918 N N . VAL A 1 124 ? -15.103 -1.774 13.708 1.00 97.75 124 VAL A N 1
ATOM 919 C CA . VAL A 1 124 ? -14.961 -1.329 15.104 1.00 97.75 124 VAL A CA 1
ATOM 920 C C . VAL A 1 124 ? -16.110 -0.400 15.499 1.00 97.75 124 VAL A C 1
ATOM 922 O O . VAL A 1 124 ? -16.698 -0.590 16.558 1.00 97.75 124 VAL A O 1
ATOM 925 N N . GLU A 1 125 ? -16.467 0.573 14.661 1.00 97.69 125 GLU A N 1
ATOM 926 C CA . GLU A 1 125 ? -17.606 1.471 14.907 1.00 97.69 125 GLU A CA 1
ATOM 927 C C . GLU A 1 125 ? -18.926 0.700 15.021 1.00 97.69 125 GLU A C 1
ATOM 929 O O . GLU A 1 125 ? -19.684 0.907 15.970 1.00 97.69 125 GLU A O 1
ATOM 934 N N . SER A 1 126 ? -19.169 -0.245 14.108 1.00 98.25 126 SER A N 1
ATOM 935 C CA . SER A 1 126 ? -20.342 -1.123 14.156 1.00 98.25 126 SER A CA 1
ATOM 936 C C . SER A 1 126 ? -20.365 -1.977 15.424 1.00 98.25 126 SER A C 1
ATOM 938 O O . SER A 1 126 ? -21.423 -2.156 16.027 1.00 98.25 126 SER A O 1
ATOM 940 N N . TYR A 1 127 ? -19.210 -2.494 15.849 1.00 98.19 127 TYR A N 1
ATOM 941 C CA . TYR A 1 127 ? -19.095 -3.265 17.082 1.00 98.19 127 TYR A CA 1
ATOM 942 C C . TYR A 1 127 ? -19.435 -2.407 18.300 1.00 98.19 127 TYR A C 1
ATOM 944 O O . TYR A 1 127 ? -20.240 -2.825 19.129 1.00 98.19 127 TYR A O 1
ATOM 952 N N . ARG A 1 128 ? -18.886 -1.189 18.374 1.00 97.44 128 ARG A N 1
ATOM 953 C CA . ARG A 1 128 ? -19.157 -0.233 19.456 1.00 97.44 128 ARG A CA 1
ATOM 954 C C . ARG A 1 128 ? -20.634 0.126 19.536 1.00 97.44 128 ARG A C 1
ATOM 956 O O . ARG A 1 128 ? -21.181 0.159 20.631 1.00 97.44 128 ARG A O 1
ATOM 963 N N . ALA A 1 129 ? -21.286 0.354 18.397 1.00 98.00 129 ALA A N 1
ATOM 964 C CA . ALA A 1 129 ? -22.719 0.634 18.357 1.00 98.00 129 ALA A CA 1
ATOM 965 C C . ALA A 1 129 ? -23.563 -0.528 18.915 1.00 98.00 129 ALA A C 1
ATOM 967 O O . ALA A 1 129 ? -24.594 -0.286 19.532 1.00 98.00 129 ALA A O 1
ATOM 968 N N . ALA A 1 130 ? -23.113 -1.774 18.730 1.00 98.31 130 ALA A N 1
ATOM 969 C CA . ALA A 1 130 ? -23.793 -2.971 19.226 1.00 98.31 130 ALA A CA 1
ATOM 970 C C . ALA A 1 130 ? -23.428 -3.364 20.675 1.00 98.31 130 ALA A C 1
ATOM 972 O O . ALA A 1 130 ? -24.130 -4.182 21.261 1.00 98.31 130 ALA A O 1
ATOM 973 N N . HIS A 1 131 ? -22.347 -2.816 21.242 1.00 97.50 131 HIS A N 1
ATOM 974 C CA . HIS A 1 131 ? -21.803 -3.195 22.556 1.00 97.50 131 HIS A CA 1
ATOM 975 C C . HIS A 1 131 ? -21.603 -1.975 23.468 1.00 97.50 131 HIS A C 1
ATOM 977 O O . HIS A 1 131 ? -20.538 -1.806 24.058 1.00 97.50 131 HIS A O 1
ATOM 983 N N . ASP A 1 132 ? -22.597 -1.087 23.551 1.00 96.94 132 ASP A N 1
ATOM 984 C CA . ASP A 1 132 ? -22.617 0.054 24.484 1.00 96.94 132 ASP A CA 1
ATOM 985 C C . ASP A 1 132 ? -21.351 0.935 24.439 1.00 96.94 132 ASP A C 1
ATOM 987 O O . ASP A 1 132 ? -20.842 1.420 25.449 1.00 96.94 132 ASP A O 1
ATOM 991 N N . GLY A 1 133 ? -20.799 1.124 23.240 1.00 95.81 133 GLY A N 1
ATOM 992 C CA . GLY A 1 133 ? -19.603 1.929 23.000 1.00 95.81 133 GLY A CA 1
ATOM 993 C C . GLY A 1 133 ? -18.270 1.223 23.265 1.00 95.81 133 GLY A C 1
ATOM 994 O O . GLY A 1 133 ? -17.226 1.841 23.027 1.00 95.81 133 GLY A O 1
ATOM 995 N N . GLN A 1 134 ? -18.277 -0.041 23.706 1.00 97.12 134 GLN A N 1
ATOM 996 C CA . GLN A 1 134 ? -17.073 -0.820 24.008 1.00 97.12 134 GLN A CA 1
ATOM 997 C C . GLN A 1 134 ? -16.295 -1.193 22.744 1.00 97.12 134 GLN A C 1
ATOM 999 O O . GLN A 1 134 ? -16.864 -1.609 21.734 1.00 97.12 134 GLN A O 1
ATOM 1004 N N . TYR A 1 135 ? -14.970 -1.075 22.811 1.00 97.56 135 TYR A N 1
ATOM 1005 C CA . TYR A 1 135 ? -14.078 -1.534 21.749 1.00 97.56 135 TYR A CA 1
ATOM 1006 C C . TYR A 1 135 ? -13.988 -3.069 21.738 1.00 97.56 135 TYR A C 1
ATOM 1008 O O . TYR A 1 135 ? -14.030 -3.689 22.804 1.00 97.56 135 TYR A O 1
ATOM 1016 N N . PRO A 1 136 ? -13.832 -3.706 20.562 1.00 96.81 136 PRO A N 1
ATOM 1017 C CA . PRO A 1 136 ? -13.550 -5.134 20.512 1.00 96.81 136 PRO A CA 1
ATOM 1018 C C . PRO A 1 136 ? -12.199 -5.417 21.196 1.00 96.81 136 PRO A C 1
ATOM 1020 O O . PRO A 1 136 ? -11.271 -4.622 21.059 1.00 96.81 136 PRO A O 1
ATOM 1023 N N . PRO A 1 137 ? -12.031 -6.546 21.905 1.00 95.81 137 PRO A N 1
ATOM 1024 C CA . PRO A 1 137 ? -10.776 -6.850 22.602 1.00 95.81 137 PRO A CA 1
ATOM 1025 C C . PRO A 1 137 ? -9.616 -7.137 21.634 1.00 95.81 137 PRO A C 1
ATOM 1027 O O . PRO A 1 137 ? -8.452 -6.920 21.962 1.00 95.81 137 PRO A O 1
ATOM 1030 N N . ASN A 1 138 ? -9.921 -7.637 20.436 1.00 95.75 138 ASN A N 1
ATOM 1031 C CA . ASN A 1 138 ? -8.977 -7.851 19.343 1.00 95.75 138 ASN A CA 1
ATOM 1032 C C . ASN A 1 138 ? -9.720 -7.869 17.996 1.00 95.75 138 ASN A C 1
ATOM 1034 O O . ASN A 1 138 ? -10.948 -7.945 17.948 1.00 95.75 138 ASN A O 1
ATOM 1038 N N . LEU A 1 139 ? -8.977 -7.825 16.888 1.00 95.56 139 LEU A N 1
ATOM 1039 C CA . LEU A 1 139 ? -9.570 -7.827 15.547 1.00 95.56 139 LEU A CA 1
ATOM 1040 C C . LEU A 1 139 ? -10.272 -9.147 15.191 1.00 95.56 139 LEU A C 1
ATOM 1042 O O . LEU A 1 139 ? -11.210 -9.149 14.399 1.00 95.56 139 LEU A O 1
ATOM 1046 N N . THR A 1 140 ? -9.869 -10.265 15.793 1.00 95.25 140 THR A N 1
ATOM 1047 C CA . THR A 1 140 ? -10.482 -11.577 15.548 1.00 95.25 140 THR A CA 1
ATOM 1048 C C . THR A 1 140 ? -11.906 -11.650 16.100 1.00 95.25 140 THR A C 1
ATOM 1050 O O . THR A 1 140 ? -12.755 -12.296 15.489 1.00 95.25 140 THR A O 1
ATOM 1053 N N . HIS A 1 141 ? -12.221 -10.912 17.170 1.00 96.00 141 HIS A N 1
ATOM 1054 C CA . HIS A 1 141 ? -13.600 -10.760 17.651 1.00 96.00 141 HIS A CA 1
ATOM 1055 C C . HIS A 1 141 ? -14.519 -10.104 16.614 1.00 96.00 141 HIS A C 1
ATOM 1057 O O . HIS A 1 141 ? -15.682 -10.485 16.517 1.00 96.00 141 HIS A O 1
ATOM 1063 N N . LEU A 1 142 ? -14.014 -9.177 15.790 1.00 97.00 142 LEU A N 1
ATOM 1064 C CA . LEU A 1 142 ? -14.806 -8.592 14.699 1.00 97.00 142 LEU A CA 1
ATOM 1065 C C . LEU A 1 142 ? -15.152 -9.634 13.631 1.00 97.00 142 LEU A C 1
ATOM 1067 O O . LEU A 1 142 ? -16.245 -9.605 13.068 1.00 97.00 142 LEU A O 1
ATOM 1071 N N . VAL A 1 143 ? -14.238 -10.575 13.376 1.00 96.56 143 VAL A N 1
ATOM 1072 C CA . VAL A 1 143 ? -14.472 -11.695 12.454 1.00 96.56 143 VAL A CA 1
ATOM 1073 C C . VAL A 1 143 ? -15.485 -12.674 13.037 1.00 96.56 143 VAL A C 1
ATOM 1075 O O . VAL A 1 143 ? -16.424 -13.067 12.353 1.00 96.56 143 VAL A O 1
ATOM 1078 N N . GLN A 1 144 ? -15.338 -13.028 14.315 1.00 96.62 144 GLN A N 1
ATOM 1079 C CA . GLN A 1 144 ? -16.270 -13.917 15.017 1.00 96.62 144 GLN A CA 1
ATOM 1080 C C . GLN A 1 144 ? -17.683 -13.327 15.104 1.00 96.62 144 GLN A C 1
ATOM 1082 O O . GLN A 1 144 ? -18.658 -14.059 14.967 1.00 96.62 144 GLN A O 1
ATOM 1087 N N . ALA A 1 145 ? -17.795 -12.007 15.268 1.00 97.19 145 ALA A N 1
ATOM 1088 C CA . ALA A 1 145 ? -19.065 -11.286 15.255 1.00 97.19 145 ALA A CA 1
ATOM 1089 C C . ALA A 1 145 ? -19.667 -11.115 13.843 1.00 97.19 145 ALA A C 1
ATOM 1091 O O . ALA A 1 145 ? -20.740 -10.532 13.710 1.00 97.19 145 ALA A O 1
ATOM 1092 N N . GLY A 1 146 ? -18.988 -11.569 12.781 1.00 97.62 146 GLY A N 1
ATOM 1093 C CA . GLY A 1 146 ? -19.445 -11.418 11.395 1.00 97.62 146 GLY A CA 1
ATOM 1094 C C . GLY A 1 146 ? -19.382 -9.982 10.858 1.00 97.62 146 GLY A C 1
ATOM 1095 O O . GLY A 1 146 ? -19.962 -9.694 9.815 1.00 97.62 146 GLY A O 1
ATOM 1096 N N . MET A 1 147 ? -18.681 -9.079 11.550 1.00 98.25 147 MET A N 1
ATOM 1097 C CA . MET A 1 147 ? -18.555 -7.661 11.183 1.00 98.25 147 MET A CA 1
ATOM 1098 C C . MET A 1 147 ? -17.344 -7.384 10.286 1.00 98.25 147 MET A C 1
ATOM 1100 O O . MET A 1 147 ? -17.257 -6.323 9.669 1.00 98.25 147 MET A O 1
ATOM 1104 N N . LEU A 1 148 ? -16.399 -8.323 10.209 1.00 97.56 148 LEU A N 1
ATOM 1105 C CA . LEU A 1 148 ? -15.187 -8.207 9.406 1.00 97.56 148 LEU A CA 1
ATOM 1106 C C . LEU A 1 148 ? -14.854 -9.539 8.731 1.00 97.56 148 LEU A C 1
ATOM 1108 O O . LEU A 1 148 ? -14.939 -10.600 9.341 1.00 97.56 148 LEU A O 1
ATOM 1112 N N . GLN A 1 149 ? -14.435 -9.495 7.470 1.00 96.75 149 GLN A N 1
ATOM 1113 C CA . GLN A 1 149 ? -13.963 -10.686 6.768 1.00 96.75 149 GLN A CA 1
ATOM 1114 C C . GLN A 1 149 ? -12.489 -10.964 7.114 1.00 96.75 149 GLN A C 1
ATOM 1116 O O . GLN A 1 149 ? -11.690 -10.043 7.286 1.00 96.75 149 GLN A O 1
ATOM 1121 N N . VAL A 1 150 ? -12.112 -12.241 7.233 1.00 94.00 150 VAL A N 1
ATOM 1122 C CA . VAL A 1 150 ? -10.762 -12.655 7.671 1.00 94.00 150 VAL A CA 1
ATOM 1123 C C . VAL A 1 150 ? -9.646 -12.239 6.702 1.00 94.00 150 VAL A C 1
ATOM 1125 O O . VAL A 1 150 ? -8.503 -12.030 7.107 1.00 94.00 150 VAL A O 1
ATOM 1128 N N . ASP A 1 151 ? -9.959 -12.101 5.417 1.00 94.12 151 ASP A N 1
ATOM 1129 C CA . ASP A 1 151 ? -9.050 -11.624 4.371 1.00 94.12 151 ASP A CA 1
ATOM 1130 C C . ASP A 1 151 ? -8.658 -10.152 4.571 1.00 94.12 151 ASP A C 1
ATOM 1132 O O . ASP A 1 151 ? -7.521 -9.779 4.290 1.00 94.12 151 ASP A O 1
ATOM 1136 N N . ARG A 1 152 ? -9.540 -9.336 5.158 1.00 95.75 152 ARG A N 1
ATOM 1137 C CA . ARG A 1 152 ? -9.256 -7.935 5.508 1.00 95.75 152 ARG A CA 1
ATOM 1138 C C . ARG A 1 152 ? -8.253 -7.787 6.647 1.00 95.75 152 ARG A C 1
ATOM 1140 O O . ARG A 1 152 ? -7.696 -6.710 6.821 1.00 95.75 152 ARG A O 1
ATOM 1147 N N . LEU A 1 153 ? -7.954 -8.865 7.375 1.00 94.81 153 LEU A N 1
ATOM 1148 C CA . LEU A 1 153 ? -6.867 -8.909 8.356 1.00 94.81 153 LEU A CA 1
ATOM 1149 C C . LEU A 1 153 ? -5.512 -9.278 7.745 1.00 94.81 153 LEU A C 1
ATOM 1151 O O . LEU A 1 153 ? -4.535 -9.431 8.477 1.00 94.81 153 LEU A O 1
ATOM 1155 N N . ARG A 1 154 ? -5.422 -9.416 6.419 1.00 94.00 154 ARG A N 1
ATOM 1156 C CA . ARG A 1 154 ? -4.189 -9.757 5.705 1.00 94.00 154 ARG A CA 1
ATOM 1157 C C . ARG A 1 154 ? -3.704 -8.568 4.884 1.00 94.00 154 ARG A C 1
ATOM 1159 O O . ARG A 1 154 ? -4.431 -8.056 4.038 1.00 94.00 154 ARG A O 1
ATOM 1166 N N . CYS A 1 155 ? -2.459 -8.153 5.097 1.00 94.00 155 CYS A N 1
ATOM 1167 C CA . CYS A 1 155 ? -1.815 -7.194 4.200 1.00 94.00 155 CYS A CA 1
ATOM 1168 C C . CYS A 1 155 ? -1.320 -7.980 2.965 1.00 94.00 155 CYS A C 1
ATOM 1170 O O . CYS A 1 155 ? -0.681 -9.018 3.140 1.00 94.00 155 CYS A O 1
ATOM 1172 N N . PRO A 1 156 ? -1.606 -7.544 1.722 1.00 93.25 156 PRO A N 1
ATOM 1173 C CA . PRO A 1 156 ? -1.289 -8.291 0.508 1.00 93.25 156 PRO A CA 1
ATOM 1174 C C . PRO A 1 156 ? 0.185 -8.171 0.104 1.00 93.25 156 PRO A C 1
ATOM 1176 O O . PRO A 1 156 ? 0.591 -8.718 -0.922 1.00 93.25 156 PRO A O 1
ATOM 1179 N N . SER A 1 157 ? 0.992 -7.453 0.889 1.00 89.50 157 SER A N 1
ATOM 1180 C CA . SER A 1 157 ? 2.427 -7.379 0.665 1.00 89.50 157 SER A CA 1
ATOM 1181 C C . SER A 1 157 ? 3.067 -8.769 0.783 1.00 89.50 157 SER A C 1
ATOM 1183 O O . SER A 1 157 ? 2.776 -9.508 1.728 1.00 89.50 157 SER A O 1
ATOM 1185 N N . PRO A 1 158 ? 3.994 -9.130 -0.121 1.00 82.94 158 PRO A N 1
ATOM 1186 C CA . PRO A 1 158 ? 4.667 -10.424 -0.092 1.00 82.94 158 PRO A CA 1
ATOM 1187 C C . PRO A 1 158 ? 5.530 -10.630 1.159 1.00 82.94 158 PRO A C 1
ATOM 1189 O O . PRO A 1 158 ? 5.850 -11.768 1.486 1.00 82.94 158 PRO A O 1
ATOM 1192 N N . SER A 1 159 ? 5.916 -9.558 1.860 1.00 79.38 159 SER A N 1
ATOM 1193 C CA . SER A 1 159 ? 6.704 -9.646 3.095 1.00 79.38 159 SER A CA 1
ATOM 1194 C C . SER A 1 159 ? 5.856 -9.739 4.368 1.00 79.38 159 SER A C 1
ATOM 1196 O O . SER A 1 159 ? 6.414 -9.713 5.467 1.00 79.38 159 SER A O 1
ATOM 1198 N N . ALA A 1 160 ? 4.527 -9.815 4.245 1.00 80.12 160 ALA A N 1
ATOM 1199 C CA . ALA A 1 160 ? 3.638 -9.990 5.384 1.00 80.12 160 ALA A CA 1
ATOM 1200 C C . ALA A 1 160 ? 3.769 -11.409 5.964 1.00 80.12 160 ALA A C 1
ATOM 1202 O O . ALA A 1 160 ? 3.637 -12.410 5.260 1.00 80.12 160 ALA A O 1
ATOM 1203 N N . THR A 1 161 ? 4.001 -11.499 7.274 1.00 76.06 161 THR A N 1
ATOM 1204 C CA . THR A 1 161 ? 4.021 -12.780 7.992 1.00 76.06 161 THR A CA 1
ATOM 1205 C C . THR A 1 161 ? 2.605 -13.133 8.450 1.00 76.06 161 THR A C 1
ATOM 1207 O O . THR A 1 161 ? 1.985 -12.372 9.192 1.00 76.06 161 THR A O 1
ATOM 1210 N N . TYR A 1 162 ? 2.101 -14.299 8.035 1.00 66.38 162 TYR A N 1
ATOM 1211 C CA . TYR A 1 162 ? 0.720 -14.748 8.290 1.00 66.38 162 TYR A CA 1
ATOM 1212 C C . TYR A 1 162 ? 0.532 -15.593 9.558 1.00 66.38 162 TYR A C 1
ATOM 1214 O O . TYR A 1 162 ? -0.568 -16.070 9.813 1.00 66.38 162 TYR A O 1
ATOM 1222 N N . GLN A 1 163 ? 1.586 -15.826 10.338 1.00 63.06 163 GLN A N 1
ATOM 1223 C CA . GLN A 1 163 ? 1.584 -16.848 11.395 1.00 63.06 163 GLN A CA 1
ATOM 1224 C C . GLN A 1 163 ? 0.878 -16.430 12.696 1.00 63.06 163 GLN A C 1
ATOM 1226 O O . GLN A 1 163 ? 0.926 -17.157 13.679 1.00 63.06 163 GLN A O 1
ATOM 1231 N N . GLU A 1 164 ? 0.211 -15.279 12.721 1.00 64.31 164 GLU A N 1
ATOM 1232 C CA . GLU A 1 164 ? -0.263 -14.657 13.955 1.00 64.31 164 GLU A CA 1
ATOM 1233 C C . GLU A 1 164 ? -1.796 -14.594 14.004 1.00 64.31 164 GLU A C 1
ATOM 1235 O O . GLU A 1 164 ? -2.423 -14.197 13.015 1.00 64.31 164 GLU A O 1
ATOM 1240 N N . PRO A 1 165 ? -2.419 -14.914 15.154 1.00 65.25 165 PRO A N 1
ATOM 1241 C CA . PRO A 1 165 ? -3.875 -15.001 15.288 1.00 65.25 165 PRO A CA 1
ATOM 1242 C C . PRO A 1 165 ? -4.600 -13.666 15.059 1.00 65.25 165 PRO A C 1
ATOM 1244 O O . PRO A 1 165 ? -5.787 -13.672 14.749 1.00 65.25 165 PRO A O 1
ATOM 1247 N N . ASN A 1 166 ? -3.889 -12.537 15.165 1.00 69.44 166 ASN A N 1
ATOM 1248 C CA . ASN A 1 166 ? -4.423 -11.181 14.978 1.00 69.44 166 ASN A CA 1
ATOM 1249 C C . ASN A 1 166 ? -4.201 -10.618 13.557 1.00 69.44 166 ASN A C 1
ATOM 1251 O O . ASN A 1 166 ? -4.475 -9.445 13.305 1.00 69.44 166 ASN A O 1
ATOM 1255 N N . GLY A 1 167 ? -3.693 -11.431 12.625 1.00 87.69 167 GLY A N 1
ATOM 1256 C CA . GLY A 1 167 ? -3.446 -11.020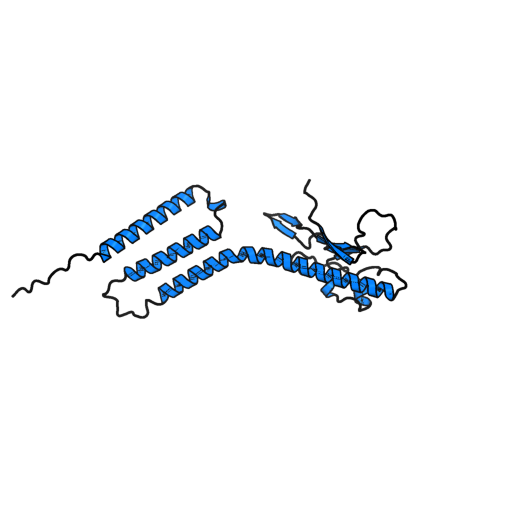 11.242 1.00 87.69 167 GLY A CA 1
ATOM 1257 C C . GLY A 1 167 ? -2.203 -10.141 11.066 1.00 87.69 167 GLY A C 1
ATOM 1258 O O . GLY A 1 167 ? -1.250 -10.205 11.843 1.00 87.69 167 GLY A O 1
ATOM 1259 N N . SER A 1 168 ? -2.193 -9.345 9.998 1.00 93.44 168 SER A N 1
ATOM 1260 C CA . SER A 1 168 ? -1.081 -8.482 9.580 1.00 93.44 168 SER A CA 1
ATOM 1261 C C . SER A 1 168 ? -1.091 -7.096 10.239 1.00 93.44 168 SER A C 1
ATOM 1263 O O . SER A 1 168 ? -0.266 -6.259 9.875 1.00 93.44 168 SER A O 1
ATOM 1265 N N . TYR A 1 169 ? -1.987 -6.832 11.189 1.00 94.56 169 TYR A N 1
ATOM 1266 C CA . TYR A 1 169 ? -2.160 -5.516 11.806 1.00 94.56 169 TYR A CA 1
ATOM 1267 C C . TYR A 1 169 ? -1.940 -5.589 13.316 1.00 94.56 169 TYR A C 1
ATOM 1269 O O . TYR A 1 169 ? -2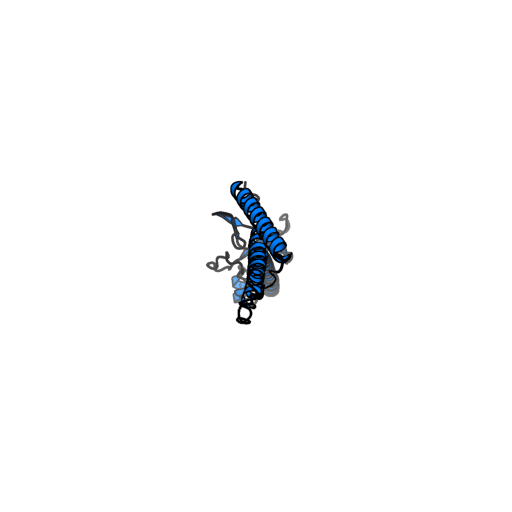.344 -6.549 13.972 1.00 94.56 169 TYR A O 1
ATOM 1277 N N . ASN A 1 170 ? -1.309 -4.561 13.874 1.00 94.75 170 ASN A N 1
ATOM 1278 C CA . ASN A 1 170 ? -1.270 -4.360 15.317 1.00 94.75 170 ASN A CA 1
ATOM 1279 C C . ASN A 1 170 ? -2.473 -3.499 15.705 1.00 94.75 170 ASN A C 1
ATOM 1281 O O . ASN A 1 170 ? -2.670 -2.432 15.125 1.00 94.75 170 ASN A O 1
ATOM 1285 N N . TYR A 1 171 ? -3.266 -3.969 16.663 1.00 95.81 171 TYR A N 1
ATOM 1286 C CA . TYR A 1 171 ? -4.493 -3.316 17.110 1.00 95.81 171 TYR A CA 1
ATOM 1287 C C . TYR A 1 171 ? -4.353 -2.837 18.549 1.00 95.81 171 TYR A C 1
ATOM 1289 O O . TYR A 1 171 ? -3.845 -3.573 19.396 1.00 95.81 171 TYR A O 1
ATOM 1297 N N . TYR A 1 172 ? -4.822 -1.622 18.809 1.00 95.69 172 TYR A N 1
ATOM 1298 C CA . TYR A 1 172 ? -4.789 -0.986 20.116 1.00 95.69 172 TYR A CA 1
ATOM 1299 C C . TYR A 1 172 ? -6.228 -0.561 20.445 1.00 95.69 172 TYR A C 1
ATOM 1301 O O . TYR A 1 172 ? -6.716 0.446 19.926 1.00 95.69 172 TYR A O 1
ATOM 1309 N N . PRO A 1 173 ? -6.976 -1.362 21.219 1.00 94.06 173 PRO A N 1
ATOM 1310 C CA . PRO A 1 173 ? -8.331 -0.990 21.600 1.00 94.06 173 PRO A CA 1
ATOM 1311 C C . PRO A 1 173 ? -8.314 0.230 22.527 1.00 94.06 173 PRO A C 1
ATOM 1313 O O . PRO A 1 173 ? -7.422 0.374 23.362 1.00 94.06 173 PRO A O 1
ATOM 1316 N N . GLY A 1 174 ? -9.323 1.091 22.390 1.00 89.31 174 GLY A N 1
ATOM 1317 C CA . GLY A 1 174 ? -9.612 2.125 23.383 1.00 89.31 174 GLY A CA 1
ATOM 1318 C C . GLY A 1 174 ? -10.297 1.550 24.639 1.00 89.31 174 GLY A C 1
ATOM 1319 O O . GLY A 1 174 ? -10.439 0.332 24.769 1.00 89.31 174 GLY A O 1
ATOM 1320 N N . PRO A 1 175 ? -10.794 2.407 25.550 1.00 86.00 175 PRO A N 1
ATOM 1321 C CA . PRO A 1 175 ? -10.824 3.864 25.449 1.00 86.00 175 PRO A CA 1
ATOM 1322 C C . PRO A 1 175 ? -9.458 4.498 25.726 1.00 86.00 175 PRO A C 1
ATOM 1324 O O . PRO A 1 175 ? -8.718 4.070 26.610 1.00 86.00 175 PRO A O 1
ATOM 1327 N N . TYR A 1 176 ? -9.144 5.554 24.984 1.00 87.00 176 TYR A N 1
ATOM 1328 C CA . TYR A 1 176 ? -7.955 6.363 25.223 1.00 87.00 176 TYR A CA 1
ATOM 1329 C C . TYR A 1 176 ? -8.242 7.446 26.270 1.00 87.00 176 TYR A C 1
ATOM 1331 O O . TYR A 1 176 ? -9.360 7.967 26.324 1.00 87.00 176 TYR A O 1
ATOM 1339 N N . PRO A 1 177 ? -7.260 7.815 27.110 1.00 87.19 177 PRO A N 1
ATOM 1340 C CA . PRO A 1 177 ? -7.441 8.909 28.049 1.00 87.19 177 PRO A CA 1
ATOM 1341 C C . PRO A 1 177 ? -7.674 10.232 27.293 1.00 87.19 177 PRO A C 1
ATOM 1343 O O . PRO A 1 177 ? -6.966 10.506 26.326 1.00 87.19 177 PRO A O 1
ATOM 1346 N N . PRO A 1 178 ? -8.604 11.095 27.748 1.00 83.25 178 PRO A N 1
ATOM 1347 C CA . PRO A 1 178 ? -9.015 12.299 27.014 1.00 83.25 178 PRO A CA 1
ATOM 1348 C C . PRO A 1 178 ? -7.903 13.347 26.841 1.00 83.25 178 PRO A C 1
ATOM 1350 O O . PRO A 1 178 ? -8.019 14.225 25.995 1.00 83.25 178 PRO A O 1
ATOM 1353 N N . ASN A 1 179 ? -6.829 13.256 27.631 1.00 88.56 179 ASN A N 1
ATOM 1354 C CA . ASN A 1 179 ? -5.715 14.206 27.637 1.00 88.56 179 ASN A CA 1
ATOM 1355 C C . ASN A 1 179 ? -4.422 13.622 27.044 1.00 88.56 179 ASN A C 1
ATOM 1357 O O . ASN A 1 179 ? -3.343 14.158 27.301 1.00 88.56 179 ASN A O 1
ATOM 1361 N N . LEU A 1 180 ? -4.487 12.500 26.320 1.00 86.06 180 LEU A N 1
ATOM 1362 C CA . LEU A 1 180 ? -3.296 11.947 25.683 1.00 86.06 180 LEU A CA 1
ATOM 1363 C C . LEU A 1 180 ? -2.924 12.827 24.472 1.00 86.06 180 LEU A C 1
ATOM 1365 O O . LEU A 1 180 ? -3.753 13.046 23.591 1.00 86.06 180 LEU A O 1
ATOM 1369 N N . PRO A 1 181 ? -1.705 13.388 24.422 1.00 87.31 181 PRO A N 1
ATOM 1370 C CA . PRO A 1 181 ? -1.312 14.253 23.322 1.00 87.31 181 PRO A CA 1
ATOM 1371 C C . PRO A 1 181 ? -1.104 13.451 22.032 1.00 87.31 181 PRO A C 1
ATOM 1373 O O . PRO A 1 181 ? -0.409 12.435 22.022 1.00 87.31 181 PRO A O 1
ATOM 1376 N N . GLY A 1 182 ? -1.635 13.976 20.926 1.00 86.25 182 GLY A N 1
ATOM 1377 C CA . GLY A 1 182 ? -1.463 13.419 19.583 1.00 86.25 182 GLY A CA 1
ATOM 1378 C C . GLY A 1 182 ? -2.600 12.493 19.135 1.00 86.25 182 GLY A C 1
ATOM 1379 O O . GLY A 1 182 ? -3.529 12.223 19.892 1.00 86.25 182 GLY A O 1
ATOM 1380 N N . PRO A 1 183 ? -2.567 12.031 17.875 1.00 88.94 183 PRO A N 1
ATOM 1381 C CA . PRO A 1 183 ? -3.593 11.143 17.349 1.00 88.94 183 PRO A CA 1
ATOM 1382 C C . PRO A 1 183 ? -3.512 9.764 18.016 1.00 88.94 183 PRO A C 1
ATOM 1384 O O . PRO A 1 183 ? -2.454 9.134 18.049 1.00 88.94 183 PRO A O 1
ATOM 1387 N N . HIS A 1 184 ? -4.641 9.274 18.526 1.00 93.69 184 HIS A N 1
ATOM 1388 C CA . HIS A 1 184 ? -4.730 7.935 19.102 1.00 93.69 184 HIS A CA 1
ATOM 1389 C C . HIS A 1 184 ? -4.700 6.883 17.999 1.00 93.69 184 HIS A C 1
ATOM 1391 O O . HIS A 1 184 ? -5.563 6.881 17.124 1.00 93.69 184 HIS A O 1
ATOM 1397 N N . VAL A 1 185 ? -3.715 5.990 18.029 1.00 95.75 185 VAL A N 1
ATOM 1398 C CA . VAL A 1 185 ? -3.548 4.949 17.010 1.00 95.75 185 VAL A CA 1
ATOM 1399 C C . VAL A 1 185 ? -4.443 3.763 17.329 1.00 95.75 185 VAL A C 1
ATOM 1401 O O . VAL A 1 185 ? -4.117 2.995 18.218 1.00 95.75 185 VAL A O 1
ATOM 1404 N N . LEU A 1 186 ? -5.513 3.564 16.565 1.00 96.25 186 LEU A N 1
ATOM 1405 C CA . LEU A 1 186 ? -6.430 2.434 16.718 1.00 96.25 186 LEU A CA 1
ATOM 1406 C C . LEU A 1 186 ? -5.851 1.137 16.132 1.00 96.25 186 LEU A C 1
ATOM 1408 O O . LEU A 1 186 ? -5.955 0.067 16.731 1.00 96.25 186 LEU A O 1
ATOM 1412 N N . ALA A 1 187 ? -5.233 1.214 14.954 1.00 96.88 187 ALA A N 1
ATOM 1413 C CA . ALA A 1 187 ? -4.580 0.076 14.311 1.00 96.88 187 ALA A CA 1
ATOM 1414 C C . ALA A 1 187 ? -3.432 0.541 13.411 1.00 96.88 187 ALA A C 1
ATOM 1416 O O . ALA A 1 187 ? -3.433 1.667 12.927 1.00 96.88 187 ALA A O 1
ATOM 1417 N N . GLN A 1 188 ? -2.459 -0.322 13.141 1.00 96.50 188 GLN A N 1
ATOM 1418 C CA . GLN A 1 188 ? -1.403 -0.030 12.169 1.00 96.50 188 GLN A CA 1
ATOM 1419 C C . GLN A 1 188 ? -0.917 -1.291 11.465 1.00 96.50 188 GLN A C 1
ATOM 1421 O O . GLN A 1 188 ? -1.037 -2.394 12.010 1.00 96.50 188 GLN A O 1
ATOM 1426 N N . ASP A 1 189 ? -0.316 -1.133 10.284 1.00 95.44 189 ASP A N 1
ATOM 1427 C CA . ASP A 1 189 ? 0.402 -2.236 9.644 1.00 95.44 189 ASP A CA 1
ATOM 1428 C C . ASP A 1 189 ? 1.477 -2.763 10.598 1.00 95.44 189 ASP A C 1
ATOM 1430 O O . ASP A 1 189 ? 2.220 -2.002 11.231 1.00 95.44 189 ASP A O 1
ATOM 1434 N N . ARG A 1 190 ? 1.580 -4.088 10.702 1.00 92.88 190 ARG A N 1
ATOM 1435 C CA . ARG A 1 190 ? 2.644 -4.697 11.488 1.00 92.88 190 ARG A CA 1
ATOM 1436 C C . ARG A 1 190 ? 4.003 -4.365 10.873 1.00 92.88 190 ARG A C 1
ATOM 1438 O O . ARG A 1 190 ? 4.189 -4.388 9.652 1.00 92.88 190 ARG A O 1
ATOM 1445 N N . GLY A 1 191 ? 4.970 -4.120 11.757 1.00 90.25 191 GLY A N 1
ATOM 1446 C CA . GLY A 1 191 ? 6.370 -3.961 11.392 1.00 90.25 191 GLY A CA 1
ATOM 1447 C C . GLY A 1 191 ? 6.811 -5.096 10.475 1.00 90.25 191 GLY A C 1
ATOM 1448 O O . GLY A 1 191 ? 6.682 -6.277 10.799 1.00 90.25 191 GLY A O 1
ATOM 1449 N N . GLY A 1 192 ? 7.303 -4.715 9.304 1.00 87.38 192 GLY A N 1
ATOM 1450 C CA . GLY A 1 192 ? 7.795 -5.658 8.324 1.00 87.38 192 GLY A CA 1
ATOM 1451 C C . GLY A 1 192 ? 6.862 -6.012 7.164 1.00 87.38 192 GLY A C 1
ATOM 1452 O O . GLY A 1 192 ? 7.331 -6.633 6.206 1.00 87.38 192 GLY A O 1
ATOM 1453 N N . ASN A 1 193 ? 5.599 -5.581 7.199 1.00 89.75 193 ASN A N 1
ATOM 1454 C CA . ASN A 1 193 ? 4.685 -5.734 6.066 1.00 89.75 193 ASN A CA 1
ATOM 1455 C C . ASN A 1 193 ? 5.156 -4.957 4.839 1.00 89.75 193 ASN A C 1
ATOM 1457 O O . ASN A 1 193 ? 5.008 -5.448 3.735 1.00 89.75 193 ASN A O 1
ATOM 1461 N N . HIS A 1 194 ? 5.763 -3.786 5.007 1.00 91.19 194 HIS A N 1
ATOM 1462 C CA . HIS A 1 194 ? 6.247 -2.969 3.894 1.00 91.19 194 HIS A CA 1
ATOM 1463 C C . HIS A 1 194 ? 7.773 -2.912 3.916 1.00 91.19 194 HIS A C 1
ATOM 1465 O O . HIS A 1 194 ? 8.371 -1.905 4.295 1.00 91.19 194 HIS A O 1
ATOM 1471 N N . ARG A 1 195 ? 8.420 -4.027 3.558 1.00 89.12 195 ARG A N 1
ATOM 1472 C CA . ARG A 1 195 ? 9.882 -4.123 3.438 1.00 89.12 195 ARG A CA 1
ATOM 1473 C C . ARG A 1 195 ? 10.294 -4.235 1.981 1.00 89.12 195 ARG A C 1
ATOM 1475 O O . ARG A 1 195 ? 9.604 -4.839 1.169 1.00 89.12 195 ARG A O 1
ATOM 1482 N N . HIS A 1 196 ? 11.455 -3.688 1.661 1.00 85.38 196 HIS A N 1
ATOM 1483 C CA . HIS A 1 196 ? 12.136 -4.003 0.413 1.00 85.38 196 HIS A CA 1
ATOM 1484 C C . HIS A 1 196 ? 13.551 -4.475 0.689 1.00 85.38 196 HIS A C 1
ATOM 1486 O O . HIS A 1 196 ? 14.103 -4.225 1.759 1.00 85.38 196 HIS A O 1
ATOM 1492 N N . PHE A 1 197 ? 14.098 -5.182 -0.287 1.00 81.62 197 PHE A N 1
ATOM 1493 C CA . PHE A 1 197 ? 15.476 -5.624 -0.270 1.00 81.62 197 PHE A CA 1
ATOM 1494 C C . PHE A 1 197 ? 16.367 -4.479 -0.762 1.00 81.62 197 PHE A C 1
ATOM 1496 O O . PHE A 1 197 ? 16.116 -3.928 -1.838 1.00 81.62 197 PHE A O 1
ATOM 1503 N N . ASP A 1 198 ? 17.356 -4.106 0.043 1.00 81.69 198 ASP A N 1
ATOM 1504 C CA . ASP A 1 198 ? 18.391 -3.125 -0.283 1.00 81.69 198 ASP A CA 1
ATOM 1505 C C . ASP A 1 198 ? 19.760 -3.734 0.040 1.00 81.69 198 ASP A C 1
ATOM 1507 O O . ASP A 1 198 ? 20.123 -3.914 1.209 1.00 81.69 198 ASP A O 1
ATOM 1511 N N . GLY A 1 199 ? 20.490 -4.137 -1.003 1.00 85.06 199 GLY A N 1
ATOM 1512 C CA . GLY A 1 199 ? 21.645 -5.023 -0.838 1.00 85.06 199 GLY A CA 1
ATOM 1513 C C . GLY A 1 199 ? 21.218 -6.313 -0.143 1.00 85.06 199 GLY A C 1
ATOM 1514 O O . GLY A 1 199 ? 20.185 -6.855 -0.494 1.00 85.06 199 GLY A O 1
ATOM 1515 N N . ASP A 1 200 ? 21.950 -6.758 0.877 1.00 84.12 200 ASP A N 1
ATOM 1516 C CA . ASP A 1 200 ? 21.623 -7.974 1.639 1.00 84.12 200 ASP A CA 1
ATOM 1517 C C . ASP A 1 200 ? 20.634 -7.740 2.797 1.00 84.12 200 ASP A C 1
ATOM 1519 O O . ASP A 1 200 ? 20.355 -8.648 3.581 1.00 84.12 200 ASP A O 1
ATOM 1523 N N . ASN A 1 201 ? 20.106 -6.519 2.945 1.00 84.44 201 ASN A N 1
ATOM 1524 C CA . ASN A 1 201 ? 19.309 -6.132 4.103 1.00 84.44 201 ASN A CA 1
ATOM 1525 C C . ASN A 1 201 ? 17.852 -5.854 3.735 1.00 84.44 201 ASN A C 1
ATOM 1527 O O . ASN A 1 201 ? 17.537 -5.221 2.727 1.00 84.44 201 ASN A O 1
ATOM 1531 N N . PHE A 1 202 ? 16.940 -6.252 4.621 1.00 85.81 202 PHE A N 1
ATOM 1532 C CA . PHE A 1 202 ? 15.553 -5.813 4.547 1.00 85.81 202 PHE A CA 1
ATOM 1533 C C . PHE A 1 202 ? 15.386 -4.437 5.184 1.00 85.81 202 PHE A C 1
ATOM 1535 O O . PHE A 1 202 ? 15.734 -4.227 6.346 1.00 85.81 202 PHE A O 1
ATOM 1542 N N . VAL A 1 203 ? 14.786 -3.514 4.438 1.00 88.75 203 VAL A N 1
ATOM 1543 C CA . VAL A 1 203 ? 14.562 -2.134 4.870 1.00 88.75 203 VAL A CA 1
ATOM 1544 C C . VAL A 1 203 ? 13.073 -1.847 4.915 1.00 88.75 203 VAL A C 1
ATOM 1546 O O . VAL A 1 203 ? 12.375 -1.962 3.903 1.00 88.75 203 VAL A O 1
ATOM 1549 N N . GLU A 1 204 ? 12.587 -1.472 6.095 1.00 90.06 204 GLU A N 1
ATOM 1550 C CA . GLU A 1 204 ? 11.214 -1.010 6.288 1.00 90.06 204 GLU A CA 1
ATOM 1551 C C . GLU A 1 204 ? 10.993 0.307 5.532 1.00 90.06 204 GLU A C 1
ATOM 1553 O O . GLU A 1 204 ? 11.824 1.208 5.594 1.00 90.06 204 GLU A O 1
ATOM 1558 N N . LYS A 1 205 ? 9.889 0.403 4.786 1.00 91.12 205 LYS A N 1
ATOM 1559 C CA . LYS A 1 205 ? 9.489 1.598 4.024 1.00 91.12 205 LYS A CA 1
ATOM 1560 C C . LYS A 1 205 ? 8.520 2.499 4.775 1.00 91.12 205 LYS A C 1
ATOM 1562 O O . LYS A 1 205 ? 8.341 3.648 4.371 1.00 91.12 205 LYS A O 1
ATOM 1567 N N . GLY A 1 206 ? 7.895 1.981 5.826 1.00 94.00 206 GLY A N 1
ATOM 1568 C CA . GLY A 1 206 ? 6.871 2.664 6.604 1.00 94.00 206 GLY A CA 1
ATOM 1569 C C . GLY A 1 206 ? 5.689 1.752 6.901 1.00 94.00 206 GLY A C 1
ATOM 1570 O O . GLY A 1 206 ? 5.783 0.531 6.754 1.00 94.00 206 GLY A O 1
ATOM 1571 N N . ARG A 1 207 ? 4.591 2.358 7.342 1.00 96.00 207 ARG A N 1
ATOM 1572 C CA . ARG A 1 207 ? 3.348 1.675 7.716 1.00 96.00 207 ARG A CA 1
ATOM 1573 C C . ARG A 1 207 ? 2.153 2.611 7.596 1.00 96.00 207 ARG A C 1
ATOM 1575 O O . ARG A 1 207 ? 2.283 3.807 7.852 1.00 96.00 207 ARG A O 1
ATOM 1582 N N . ASN A 1 208 ? 0.989 2.068 7.266 1.00 97.44 208 ASN A N 1
ATOM 1583 C CA . ASN A 1 208 ? -0.279 2.759 7.445 1.00 97.44 208 ASN A CA 1
ATOM 1584 C C . ASN A 1 208 ? -0.682 2.722 8.921 1.00 97.44 208 ASN A C 1
ATOM 1586 O O . ASN A 1 208 ? -0.564 1.689 9.584 1.00 97.44 208 ASN A O 1
ATOM 1590 N N . ILE A 1 209 ? -1.185 3.848 9.413 1.00 97.19 209 ILE A N 1
ATOM 1591 C CA . ILE A 1 209 ? -1.662 4.047 10.778 1.00 97.19 209 ILE A CA 1
ATOM 1592 C C . ILE A 1 209 ? -3.095 4.543 10.694 1.00 97.19 209 ILE A C 1
ATOM 1594 O O . ILE A 1 209 ? -3.339 5.610 10.140 1.00 97.19 209 ILE A O 1
ATOM 1598 N N . LEU A 1 210 ? -4.025 3.763 11.233 1.00 97.50 210 LEU A N 1
ATOM 1599 C CA . LEU A 1 210 ? -5.409 4.147 11.459 1.00 97.50 210 LEU A CA 1
ATOM 1600 C C . LEU A 1 210 ? -5.523 4.813 12.829 1.00 97.50 210 LEU A C 1
ATOM 1602 O O . LEU A 1 210 ? -5.263 4.184 13.857 1.00 97.50 210 LEU A O 1
ATOM 1606 N N . CYS A 1 211 ? -5.958 6.063 12.835 1.00 96.62 211 CYS A N 1
ATOM 1607 C CA . CYS A 1 211 ? -6.260 6.817 14.039 1.00 96.62 211 CYS A CA 1
ATOM 1608 C C . CYS A 1 211 ? -7.702 6.548 14.509 1.00 96.62 211 CYS A C 1
ATOM 1610 O O . CYS A 1 211 ? -8.563 6.174 13.717 1.00 96.62 211 CYS A O 1
ATOM 1612 N N . GLU A 1 212 ? -7.995 6.789 15.788 1.00 93.88 212 GLU A N 1
ATOM 1613 C CA . GLU A 1 212 ? -9.348 6.687 16.367 1.00 93.88 212 GLU A CA 1
ATOM 1614 C C . GLU A 1 212 ? -10.359 7.610 15.662 1.00 93.88 212 GLU A C 1
ATOM 1616 O O . GLU A 1 212 ? -11.544 7.304 15.609 1.00 93.88 212 GLU A O 1
ATOM 1621 N N . THR A 1 213 ? -9.887 8.703 15.055 1.00 93.50 213 THR A N 1
ATOM 1622 C CA . THR A 1 213 ? -10.692 9.621 14.230 1.00 93.50 213 THR A CA 1
ATOM 1623 C C . THR A 1 213 ? -11.141 9.022 12.892 1.00 93.50 213 THR A C 1
ATOM 1625 O O . THR A 1 213 ? -11.873 9.673 12.151 1.00 93.50 213 THR A O 1
ATOM 1628 N N . GLY A 1 214 ? -10.665 7.823 12.542 1.00 95.56 214 GLY A N 1
ATOM 1629 C CA . GLY A 1 214 ? -10.881 7.185 11.243 1.00 95.56 214 GLY A CA 1
ATOM 1630 C C . GLY A 1 214 ? -9.930 7.664 10.143 1.00 95.56 214 GLY A C 1
ATOM 1631 O O . GLY A 1 214 ? -9.999 7.177 9.013 1.00 95.56 214 GLY A O 1
ATOM 1632 N N . GLU A 1 215 ? -9.027 8.600 10.448 1.00 97.19 215 GLU A N 1
ATOM 1633 C CA . GLU A 1 215 ? -7.984 9.034 9.521 1.00 97.19 215 GLU A CA 1
ATOM 1634 C C . GLU A 1 215 ? -6.905 7.953 9.373 1.00 97.19 215 GLU A C 1
ATOM 1636 O O . GLU A 1 215 ? -6.481 7.349 10.358 1.00 97.19 215 GLU A O 1
ATOM 1641 N N . ILE A 1 216 ? -6.433 7.732 8.142 1.00 97.75 216 ILE A N 1
ATOM 1642 C CA . ILE A 1 216 ? -5.321 6.818 7.865 1.00 97.75 216 ILE A CA 1
ATOM 1643 C C . ILE A 1 216 ? -4.140 7.600 7.309 1.00 97.75 216 ILE A C 1
ATOM 1645 O O . ILE A 1 216 ? -4.253 8.231 6.254 1.00 97.75 216 ILE A O 1
ATOM 1649 N N . GLN A 1 217 ? -3.001 7.502 7.989 1.00 96.75 217 GLN A N 1
ATOM 1650 C CA . GLN A 1 217 ? -1.763 8.188 7.637 1.00 96.75 217 GLN A CA 1
ATOM 1651 C C . GLN A 1 217 ? -0.656 7.189 7.310 1.00 96.75 217 GLN A C 1
ATOM 1653 O O . GLN A 1 217 ? -0.544 6.135 7.933 1.00 96.75 217 GLN A O 1
ATOM 1658 N N . TRP A 1 218 ? 0.193 7.535 6.345 1.00 96.12 218 TRP A N 1
ATOM 1659 C CA . TRP A 1 218 ? 1.433 6.804 6.111 1.00 96.12 218 TRP A CA 1
ATOM 1660 C C . TRP A 1 218 ? 2.532 7.363 7.014 1.00 96.12 218 TRP A C 1
ATOM 1662 O O . TRP A 1 218 ? 2.887 8.537 6.907 1.00 96.12 218 TRP A O 1
ATOM 1672 N N . GLN A 1 219 ? 3.101 6.522 7.871 1.00 95.75 219 GLN A N 1
ATOM 1673 C CA . GLN A 1 219 ? 4.252 6.872 8.692 1.00 95.75 219 GLN A CA 1
ATOM 1674 C C . GLN A 1 219 ? 5.521 6.285 8.076 1.00 95.75 219 GLN A C 1
ATOM 1676 O O . GLN A 1 219 ? 5.670 5.067 7.958 1.00 95.75 219 GLN A O 1
ATOM 1681 N N . ALA A 1 220 ? 6.449 7.164 7.698 1.00 93.00 220 ALA A N 1
ATOM 1682 C CA . ALA A 1 220 ? 7.790 6.778 7.279 1.00 93.00 220 ALA A CA 1
ATOM 1683 C C . ALA A 1 220 ? 8.550 6.096 8.438 1.00 93.00 220 ALA A C 1
ATOM 1685 O O . ALA A 1 220 ? 8.299 6.402 9.605 1.00 93.00 220 ALA A O 1
ATOM 1686 N N . PRO A 1 221 ? 9.491 5.183 8.145 1.00 90.81 221 PRO A N 1
ATOM 1687 C CA . PRO A 1 221 ? 10.284 4.525 9.168 1.00 90.81 221 PRO A CA 1
ATOM 1688 C C . PRO A 1 221 ? 11.124 5.579 9.904 1.00 90.81 221 PRO A C 1
ATOM 1690 O O . PRO A 1 221 ? 11.528 6.578 9.297 1.00 90.81 221 PRO A O 1
ATOM 1693 N N . PRO A 1 222 ? 11.420 5.378 11.197 1.00 88.06 222 PRO A N 1
ATOM 1694 C CA . PRO A 1 222 ? 12.324 6.267 11.908 1.00 88.06 222 PRO A CA 1
ATOM 1695 C C . PRO A 1 222 ? 13.687 6.294 11.204 1.00 88.06 222 PRO A C 1
ATOM 1697 O O . PRO A 1 222 ? 14.166 5.266 10.716 1.00 88.06 222 PRO A O 1
ATOM 1700 N N . ALA A 1 223 ? 14.317 7.470 11.151 1.00 86.88 223 ALA A N 1
ATOM 1701 C CA . ALA A 1 223 ? 15.671 7.592 10.623 1.00 86.88 223 ALA A CA 1
ATOM 1702 C C . ALA A 1 223 ? 16.600 6.638 11.391 1.00 86.88 223 ALA A C 1
ATOM 1704 O O . ALA A 1 223 ? 16.584 6.624 12.626 1.00 86.88 223 ALA A O 1
ATOM 1705 N N . ARG A 1 224 ? 17.384 5.822 10.670 1.00 79.12 224 ARG A N 1
ATOM 1706 C CA . ARG A 1 224 ? 18.386 4.953 11.300 1.00 79.12 224 ARG A CA 1
ATOM 1707 C C . ARG A 1 224 ? 19.380 5.847 12.040 1.00 79.12 224 ARG A C 1
ATOM 1709 O O . ARG A 1 224 ? 19.940 6.755 11.428 1.00 79.12 224 ARG A O 1
ATOM 1716 N N . ARG A 1 225 ? 19.522 5.622 13.344 1.00 65.88 225 ARG A N 1
ATOM 1717 C CA . ARG A 1 225 ? 20.560 6.250 14.165 1.00 65.88 225 ARG A CA 1
ATOM 1718 C C . ARG A 1 225 ? 21.861 5.478 14.039 1.00 65.88 225 ARG A C 1
ATOM 1720 O O . ARG A 1 225 ? 21.773 4.244 13.847 1.00 65.88 225 ARG A O 1
#

Sequence (225 aa):
MNSHEPTAPPGRLAKLARALNLACLVWVGLWLLLLSDGSWRRASVLTFALIVGGTLAAAGIVLSLAASPARRHYAAANSTGLWAGIAGLVLVAAGVAFPHFIRSREIVWQAQCRENLQTVCKAVESYRAAHDGQYPPNLTHLVQAGMLQVDRLRCPSPSATYQEPNGSYNYYPGPYPPNLPGPHVLAQDRGGNHRHFDGDNFVEKGRNILCETGEIQWQAPPARR

pLDDT: mean 80.0, std 14.92, range [41.28, 98.31]

Foldseek 3Di:
DDDDDDDDPPDPLVVVLVVLVVVLVVVVVVVVVVVVVVCVVVQDLLNVLCVVLVNLLSVLVSVVSPPDPVPVVPPVPNVVSVVSSVVSVVVSVCSVCVVVVVVVVLVVLQVLLLVLLLLLLQLQVVVCVVVVNFGDPASVVSVVVVSHPPCSLERPQPQADQPDPRGQKDADTDDDDPPDPDFAFGMKGDPRSAWDDDPNDTDHQFIWTQTNVRDIDTGGDPDDD

Secondary structure (DSSP, 8-state):
-----------HHHHHHHHHHHHHHHHHHHHHHHHHTSGGGTS-HHHHHHHHHHHHHHHHHHHHHHS-GGGTT-TTSSHHHHHHHHHHHHHHHHHHHHHHHHHHHHHHHHHHHHHHHHHHHHHHHHHHHHTTTPPPSSHHHHHHTTSS-GGGGS--STT----STTTTEEE---PPPTT--S--EEEEEPTTSSEEEETTEEEE--EEEEETTS-EEEEPPPPP-

Radius of gyration: 32.32 Å; chains: 1; bounding box: 60×31×111 Å